Protein AF-A0A2D5E5R4-F1 (afdb_monomer_lite)

Foldseek 3Di:
DPPVVVVVVVVVVVVLCVVCVPPDDVVSVVVVVVVVVDVPDDDPVVVVVVVVVVVVVVVVVVVVVVVVVVVVVPDDQDQADAWEWFFLPPPVQPDDPLLSVLCVQLQQTTWTQQLLATATEHLPPPVLLVLLLSLLLNCLQPVVRSNDGLDVQLSVQRNQQQAEHEYEEEDPCSVVPPRVVSNVVPGHHYQYLYCVQQVDDPPHGDLLNNLSSLLSSLLSSLARGVCVVPVQARNQQQCRHVLSVQLVLCDLPQFHALCDQDDVRGRVDPDDQPRSSRSRSNVVSCLLQQQQVHHHSDGGVRHDPHNVVSVVSGDPSNVCVQVPSVSSGRNHDDPSPRHHDYDD

pLDDT: mean 86.23, std 19.11, range [38.12, 98.88]

Radius of gyration: 26.15 Å; chains: 1; bounding box: 85×63×52 Å

Secondary structure (DSSP, 8-state):
--SHHHHHHHHHHHHHHHHTTTS-HHHHHHHHHHHHHTTTS-SSHHHHHHHHHHHHHHHHHHHHHHHHHHHHTTS--PPPPPEEEEETT-TTSS--HHHHHHHHHTT--EEE-GGG--EEE-TTS-HHHHHHHHHHHHHHH-SS-SSS-S-HHHHHHHT-TTTEEEEE-S-HHHIIIIIHHHHTTTS-EEEE--HHHH-PPTTS--HHHHHHHHHHHHHHIIIIIIHHHSHHHH--SSTTSHHHHHHHHHBTTTB--TTS-BTTB--SSS----SHHHHHHHHHHHHHHHHTT---SS--TT--SSHHHHHHHS-HHHHHHHH-GGG----S-------EEE--

Structure (mmCIF, N/CA/C/O backbone):
data_AF-A0A2D5E5R4-F1
#
_entry.id   AF-A0A2D5E5R4-F1
#
loop_
_atom_site.group_PDB
_atom_site.id
_atom_site.type_symbol
_atom_site.label_atom_id
_atom_site.label_alt_id
_atom_site.label_comp_id
_atom_site.label_asym_id
_atom_site.label_entity_id
_atom_site.label_seq_id
_atom_site.pdbx_PDB_ins_code
_atom_site.Cartn_x
_atom_site.Cartn_y
_atom_site.Cartn_z
_atom_site.occupancy
_atom_site.B_iso_or_equiv
_atom_site.auth_seq_id
_atom_site.auth_comp_id
_atom_site.auth_asym_id
_atom_site.auth_atom_id
_atom_site.pdbx_PDB_model_num
ATOM 1 N N . MET A 1 1 ? -60.922 -12.577 -19.136 1.00 48.38 1 MET A N 1
ATOM 2 C CA . MET A 1 1 ? -60.107 -13.205 -18.072 1.00 48.38 1 MET A CA 1
ATOM 3 C C . MET A 1 1 ? -59.734 -14.635 -18.482 1.00 48.38 1 MET A C 1
ATOM 5 O O . MET A 1 1 ? -60.019 -15.580 -17.767 1.00 48.38 1 MET A O 1
ATOM 9 N N . THR A 1 2 ? -59.135 -14.803 -19.668 1.00 50.34 2 THR A N 1
ATOM 10 C CA . THR A 1 2 ? -58.966 -16.133 -20.302 1.00 50.34 2 THR A CA 1
ATOM 11 C C . THR A 1 2 ? -57.623 -16.293 -21.024 1.00 50.34 2 THR A C 1
ATOM 13 O O . THR A 1 2 ? -57.355 -17.341 -21.592 1.00 50.34 2 THR A O 1
ATOM 16 N N . ILE A 1 3 ? -56.756 -15.274 -20.963 1.00 42.22 3 ILE A N 1
ATOM 17 C CA . ILE A 1 3 ? -55.419 -15.267 -21.589 1.00 42.22 3 ILE A CA 1
ATOM 18 C C . ILE A 1 3 ? -54.297 -15.276 -20.522 1.00 42.22 3 ILE A C 1
ATOM 20 O O . ILE A 1 3 ? -53.149 -15.561 -20.837 1.00 42.22 3 ILE A O 1
ATOM 24 N N . LEU A 1 4 ? -54.614 -15.061 -19.233 1.00 38.12 4 LEU A N 1
ATOM 25 C CA . LEU A 1 4 ? -53.607 -15.029 -18.155 1.00 38.12 4 LEU A CA 1
ATOM 26 C C . LEU A 1 4 ? -53.135 -16.421 -17.688 1.00 38.12 4 LEU A C 1
ATOM 28 O O . LEU A 1 4 ? -51.999 -16.566 -17.248 1.00 38.12 4 LEU A O 1
ATOM 32 N N . VAL A 1 5 ? -53.984 -17.448 -17.785 1.00 44.66 5 VAL A N 1
ATOM 33 C CA . VAL A 1 5 ? -53.680 -18.801 -17.275 1.00 44.66 5 VAL A CA 1
ATOM 34 C C . VAL A 1 5 ? -52.648 -19.555 -18.138 1.00 44.66 5 VAL A C 1
ATOM 36 O O . VAL A 1 5 ? -51.747 -20.164 -17.564 1.00 44.66 5 VAL A O 1
ATOM 39 N N . PRO A 1 6 ? -52.679 -19.486 -19.487 1.00 44.50 6 PRO A N 1
ATOM 40 C CA . PRO A 1 6 ? -51.658 -20.138 -20.312 1.00 44.50 6 PRO A CA 1
ATOM 41 C C . PRO A 1 6 ? -50.267 -19.509 -20.153 1.00 44.50 6 PRO A C 1
ATOM 43 O O . PRO A 1 6 ? -49.264 -20.213 -20.219 1.00 44.50 6 PRO A O 1
ATOM 46 N N . LEU A 1 7 ? -50.197 -18.194 -19.908 1.00 41.06 7 LEU A N 1
ATOM 47 C CA . LEU A 1 7 ? -48.930 -17.464 -19.816 1.00 41.06 7 LEU A CA 1
ATOM 48 C C . LEU A 1 7 ? -48.146 -17.833 -18.543 1.00 41.06 7 LEU A C 1
ATOM 50 O O . LEU A 1 7 ? -46.937 -18.037 -18.606 1.00 41.06 7 LEU A O 1
ATOM 54 N N . LEU A 1 8 ? -48.836 -18.006 -17.410 1.00 46.22 8 LEU A N 1
ATOM 55 C CA . LEU A 1 8 ? -48.222 -18.428 -16.143 1.00 46.22 8 LEU A CA 1
ATOM 56 C C . LEU A 1 8 ? -47.693 -19.873 -16.189 1.00 46.22 8 LEU A C 1
ATOM 58 O O . LEU A 1 8 ? -46.644 -20.157 -15.614 1.00 46.22 8 LEU A O 1
ATOM 62 N N . LEU A 1 9 ? -48.361 -20.768 -16.925 1.00 49.31 9 LEU A N 1
ATOM 63 C CA . LEU A 1 9 ? -47.904 -22.149 -17.124 1.00 49.31 9 LEU A CA 1
ATOM 64 C C . LEU A 1 9 ? -46.639 -22.229 -17.990 1.00 49.31 9 LEU A C 1
ATOM 66 O O . LEU A 1 9 ? -45.731 -22.996 -17.675 1.00 49.31 9 LEU A O 1
ATOM 70 N N . VAL A 1 10 ? -46.545 -21.415 -19.047 1.00 51.16 10 VAL A N 1
ATOM 71 C CA . VAL A 1 10 ? -45.368 -21.395 -19.935 1.00 51.16 10 VAL A CA 1
ATOM 72 C C . VAL A 1 10 ? -44.154 -20.768 -19.243 1.00 51.16 10 VAL A C 1
ATOM 74 O O . VAL A 1 10 ? -43.049 -21.297 -19.363 1.00 51.16 10 VAL A O 1
ATOM 77 N N . VAL A 1 11 ? -44.350 -19.696 -18.465 1.00 52.06 11 VAL A N 1
ATOM 78 C CA . VAL A 1 11 ? -43.269 -19.063 -17.688 1.00 52.06 11 VAL A CA 1
ATOM 79 C C . VAL A 1 11 ? -42.776 -19.992 -16.572 1.00 52.06 11 VAL A C 1
ATOM 81 O O . VAL A 1 11 ? -41.569 -20.157 -16.415 1.00 52.06 11 VAL A O 1
ATOM 84 N N . GLY A 1 12 ? -43.677 -20.677 -15.857 1.00 49.47 12 GLY A N 1
ATOM 85 C CA . GLY A 1 12 ? -43.298 -21.648 -14.822 1.00 49.47 12 GLY A CA 1
ATOM 86 C C . GLY A 1 12 ? -42.485 -22.830 -15.364 1.00 49.47 12 GLY A C 1
ATOM 87 O O . GLY A 1 12 ? -41.503 -23.243 -14.745 1.00 49.47 12 GLY A O 1
ATOM 88 N N . LEU A 1 13 ? -42.834 -23.332 -16.556 1.00 51.06 13 LEU A N 1
ATOM 89 C CA . LEU A 1 13 ? -42.115 -24.436 -17.196 1.00 51.06 13 LEU A CA 1
ATOM 90 C C . LEU A 1 13 ? -40.707 -24.017 -17.657 1.00 51.06 13 LEU A C 1
ATOM 92 O O . LEU A 1 13 ? -39.755 -24.778 -17.489 1.00 51.06 13 LEU A O 1
ATOM 96 N N . PHE A 1 14 ? -40.549 -22.797 -18.183 1.00 50.81 14 PHE A N 1
ATOM 97 C CA . PHE A 1 14 ? -39.245 -22.272 -18.608 1.00 50.81 14 PHE A CA 1
ATOM 98 C C . PHE A 1 14 ? -38.286 -22.044 -17.433 1.00 50.81 14 PHE A C 1
ATOM 100 O O . PHE A 1 14 ? -37.097 -22.357 -17.538 1.00 50.81 14 PHE A O 1
ATOM 107 N N . THR A 1 15 ? -38.793 -21.558 -16.298 1.00 51.69 15 THR A N 1
ATOM 108 C CA . THR A 1 15 ? -37.986 -21.352 -15.088 1.00 51.69 15 THR A CA 1
ATOM 109 C C . THR A 1 15 ? -37.533 -22.685 -14.484 1.00 51.69 15 THR A C 1
ATOM 111 O O . THR A 1 15 ? -36.365 -22.830 -14.127 1.00 51.69 15 THR A O 1
ATOM 114 N N . LEU A 1 16 ? -38.404 -23.703 -14.464 1.00 51.38 16 LEU A N 1
ATOM 115 C CA . LEU A 1 16 ? -38.060 -25.041 -13.965 1.00 51.38 16 LEU A CA 1
ATOM 116 C C . LEU A 1 16 ? -37.014 -25.749 -14.850 1.00 51.38 16 LEU A C 1
ATOM 118 O O . LEU A 1 16 ? -36.117 -26.430 -14.350 1.00 51.38 16 LEU A O 1
ATOM 122 N N . VAL A 1 17 ? -37.087 -25.558 -16.172 1.00 55.56 17 VAL A N 1
ATOM 123 C CA . VAL A 1 17 ? -36.102 -26.100 -17.125 1.00 55.56 17 VAL A CA 1
ATOM 124 C C . VAL A 1 17 ? -34.745 -25.400 -16.987 1.00 55.56 17 VAL A C 1
ATOM 126 O O . VAL A 1 17 ? -33.711 -26.067 -17.040 1.00 55.56 17 VAL A O 1
ATOM 129 N N . ARG A 1 18 ? -34.719 -24.082 -16.741 1.00 55.03 18 ARG A N 1
ATOM 130 C CA . ARG A 1 18 ? -33.468 -23.347 -16.478 1.00 55.03 18 ARG A CA 1
ATOM 131 C C . ARG A 1 18 ? -32.801 -23.765 -15.168 1.00 55.03 18 ARG A C 1
ATOM 133 O O . ARG A 1 18 ? -31.587 -23.943 -15.162 1.00 55.03 18 ARG A O 1
ATOM 140 N N . LEU A 1 19 ? -33.579 -23.978 -14.105 1.00 51.62 19 LEU A N 1
ATOM 141 C CA . LEU A 1 19 ? -33.069 -24.362 -12.780 1.00 51.62 19 LEU A CA 1
ATOM 142 C C . LEU A 1 19 ? -32.527 -25.800 -12.714 1.00 51.62 19 LEU A C 1
ATOM 144 O O . LEU A 1 19 ? -31.797 -26.140 -11.791 1.00 51.62 19 LEU A O 1
ATOM 148 N N . THR A 1 20 ? -32.861 -26.657 -13.683 1.00 52.97 20 THR A N 1
ATOM 149 C CA . THR A 1 20 ? -32.485 -28.085 -13.667 1.00 52.97 20 THR A CA 1
ATOM 150 C C . THR A 1 20 ? -31.454 -28.465 -14.735 1.00 52.97 20 THR A C 1
ATOM 152 O O . THR A 1 20 ? -31.092 -29.640 -14.861 1.00 52.97 20 THR A O 1
ATOM 155 N N . SER A 1 21 ? -30.933 -27.485 -15.481 1.00 55.56 21 SER A N 1
ATOM 156 C CA . SER A 1 21 ? -30.022 -27.678 -16.619 1.00 55.56 21 SER A CA 1
ATOM 157 C C . SER A 1 21 ? -28.677 -28.333 -16.256 1.00 55.56 21 SER A C 1
ATOM 159 O O . SER A 1 21 ? -28.083 -28.975 -17.123 1.00 55.56 21 SER A O 1
ATOM 161 N N . GLY A 1 22 ? -28.265 -28.294 -14.983 1.00 53.25 22 GLY A N 1
ATOM 162 C CA . GLY A 1 22 ? -27.069 -28.969 -14.453 1.00 53.25 22 GLY A CA 1
ATOM 163 C C . GLY A 1 22 ? -27.302 -30.343 -13.801 1.00 53.25 22 GLY A C 1
ATOM 164 O O . GLY A 1 22 ? -26.355 -30.968 -13.336 1.00 53.25 22 GLY A O 1
ATOM 165 N N . ILE A 1 23 ? -28.543 -30.844 -13.741 1.00 58.78 23 ILE A N 1
ATOM 166 C CA . ILE A 1 23 ? -28.877 -32.074 -12.993 1.00 58.78 23 ILE A CA 1
ATOM 167 C C . ILE A 1 23 ? -28.887 -33.301 -13.933 1.00 58.78 23 ILE A C 1
ATOM 169 O O . ILE A 1 23 ? -29.419 -33.189 -15.037 1.00 58.78 23 ILE A O 1
ATOM 173 N N . PRO A 1 24 ? -28.372 -34.487 -13.549 1.00 63.28 24 PRO A N 1
ATOM 174 C CA . PRO A 1 24 ? -28.429 -35.699 -14.376 1.00 63.28 24 PRO A CA 1
ATOM 175 C C . PRO A 1 24 ? -29.864 -36.153 -14.710 1.00 63.28 24 PRO A C 1
ATOM 177 O O . PRO A 1 24 ? -30.757 -36.107 -13.861 1.00 63.28 24 PRO A O 1
ATOM 180 N N . ALA A 1 25 ? -30.078 -36.654 -15.933 1.00 57.19 25 ALA A N 1
ATOM 181 C CA . ALA A 1 25 ? -31.391 -36.997 -16.502 1.00 57.19 25 ALA A CA 1
ATOM 182 C C . ALA A 1 25 ? -32.359 -37.801 -15.598 1.00 57.19 25 ALA A C 1
ATOM 184 O O . ALA A 1 25 ? -33.522 -37.399 -15.512 1.00 57.19 25 ALA A O 1
ATOM 185 N N . PRO A 1 26 ? -31.950 -38.865 -14.871 1.00 49.38 26 PRO A N 1
ATOM 186 C CA . PRO A 1 26 ? -32.892 -39.619 -14.036 1.00 49.38 26 PRO A CA 1
ATOM 187 C C . PRO A 1 26 ? -33.432 -38.807 -12.846 1.00 49.38 26 PRO A C 1
ATOM 189 O O . PRO A 1 26 ? -34.524 -39.085 -12.365 1.00 49.38 26 PRO A O 1
ATOM 192 N N . ARG A 1 27 ? -32.711 -37.770 -12.395 1.00 53.44 27 ARG A N 1
ATOM 193 C CA . ARG A 1 27 ? -33.112 -36.913 -11.265 1.00 53.44 27 ARG A CA 1
ATOM 194 C C . ARG A 1 27 ? -33.997 -35.734 -11.689 1.00 53.44 27 ARG A C 1
ATOM 196 O O . ARG A 1 27 ? -34.773 -35.239 -10.875 1.00 53.44 27 ARG A O 1
ATOM 203 N N . ARG A 1 28 ? -33.955 -35.330 -12.968 1.00 59.19 28 ARG A N 1
ATOM 204 C CA . ARG A 1 28 ? -34.854 -34.297 -13.527 1.00 59.19 28 ARG A CA 1
ATOM 205 C C . ARG A 1 28 ? -36.316 -34.740 -13.517 1.00 59.19 28 ARG A C 1
ATOM 207 O O . ARG A 1 28 ? -37.196 -33.933 -13.237 1.00 59.19 28 ARG A O 1
ATOM 214 N N . VAL A 1 29 ? -36.563 -36.025 -13.777 1.00 55.38 29 VAL A N 1
ATOM 215 C CA . VAL A 1 29 ? -37.917 -36.601 -13.791 1.00 55.38 29 VAL A CA 1
ATOM 216 C C . VAL A 1 29 ? -38.533 -36.570 -12.391 1.00 55.38 29 VAL A C 1
ATOM 218 O O . VAL A 1 29 ? -39.677 -36.156 -12.243 1.00 55.38 29 VAL A O 1
ATOM 221 N N . THR A 1 30 ? -37.763 -36.902 -11.351 1.00 53.78 30 THR A N 1
ATOM 222 C CA . THR A 1 30 ? -38.232 -36.853 -9.957 1.00 53.78 30 THR A CA 1
ATOM 223 C C . THR A 1 30 ? -38.605 -35.431 -9.530 1.00 53.78 30 THR A C 1
ATOM 225 O O . THR A 1 30 ? -39.677 -35.222 -8.969 1.00 53.78 30 THR A O 1
ATOM 228 N N . ILE A 1 31 ? -37.769 -34.436 -9.847 1.00 56.09 31 ILE A N 1
ATOM 229 C CA . ILE A 1 31 ? -38.015 -33.026 -9.495 1.00 56.09 31 ILE A CA 1
ATOM 230 C C . ILE A 1 31 ? -39.241 -32.473 -10.238 1.00 56.09 31 ILE A C 1
ATOM 232 O O . ILE A 1 31 ? -40.063 -31.778 -9.642 1.00 56.09 31 ILE A O 1
ATOM 236 N N . ALA A 1 32 ? -39.419 -32.833 -11.514 1.00 56.69 32 ALA A N 1
ATOM 237 C CA . ALA A 1 32 ? -40.586 -32.426 -12.296 1.00 56.69 32 ALA A CA 1
ATOM 238 C C . ALA A 1 32 ? -41.897 -33.048 -11.775 1.00 56.69 32 ALA A C 1
ATOM 240 O O . ALA A 1 32 ? -42.920 -32.367 -11.717 1.00 56.69 32 ALA A O 1
ATOM 241 N N . VAL A 1 33 ? -41.868 -34.315 -11.343 1.00 56.22 33 VAL A N 1
ATOM 242 C CA . VAL A 1 33 ? -43.033 -34.998 -10.749 1.00 56.22 33 VAL A CA 1
ATOM 243 C C . VAL A 1 33 ? -43.408 -34.387 -9.393 1.00 56.22 33 VAL A C 1
ATOM 245 O O . VAL A 1 33 ? -44.593 -34.192 -9.119 1.00 56.22 33 VAL A O 1
ATOM 248 N N . ILE A 1 34 ? -42.419 -34.009 -8.575 1.00 54.81 34 ILE A N 1
ATOM 249 C CA . ILE A 1 34 ? -42.637 -33.338 -7.284 1.00 54.81 34 ILE A CA 1
ATOM 250 C C . ILE A 1 34 ? -43.219 -31.927 -7.490 1.00 54.81 34 ILE A C 1
ATOM 252 O O . ILE A 1 34 ? -44.193 -31.565 -6.831 1.00 54.81 34 ILE A O 1
ATOM 256 N N . GLY A 1 35 ? -42.697 -31.156 -8.452 1.00 48.31 35 GLY A N 1
ATOM 257 C CA . GLY A 1 35 ? -43.205 -29.815 -8.773 1.00 48.31 35 GLY A CA 1
ATOM 258 C C . GLY A 1 35 ? -44.642 -29.810 -9.312 1.00 48.31 35 GLY A C 1
ATOM 259 O O . GLY A 1 35 ? -45.436 -28.933 -8.966 1.00 48.31 35 GLY A O 1
ATOM 260 N N . LEU A 1 36 ? -45.019 -30.823 -10.102 1.00 48.38 36 LEU A N 1
ATOM 261 C CA . LEU A 1 36 ? -46.382 -30.955 -10.626 1.00 48.38 36 LEU A CA 1
ATOM 262 C C . LEU A 1 36 ? -47.384 -31.371 -9.533 1.00 48.38 36 LEU A C 1
ATOM 264 O O . LEU A 1 36 ? -48.502 -30.857 -9.501 1.00 48.38 36 LEU A O 1
ATOM 268 N N . ALA A 1 37 ? -46.978 -32.236 -8.595 1.00 45.09 37 ALA A N 1
ATOM 269 C CA . ALA A 1 37 ? -47.810 -32.630 -7.455 1.00 45.09 37 ALA A CA 1
ATOM 270 C C . ALA A 1 37 ? -48.098 -31.454 -6.495 1.00 45.09 37 ALA A C 1
ATOM 272 O O . ALA A 1 37 ? -49.189 -31.368 -5.930 1.00 45.09 37 ALA A O 1
ATOM 273 N N . MET A 1 38 ? -47.167 -30.501 -6.365 1.00 44.56 38 MET A N 1
ATOM 274 C CA . MET A 1 38 ? -47.325 -29.315 -5.505 1.00 44.56 38 MET A CA 1
ATOM 275 C C . MET A 1 38 ? -48.273 -28.246 -6.048 1.00 44.56 38 MET A C 1
ATOM 277 O O . MET A 1 38 ? -48.722 -27.388 -5.294 1.00 44.56 38 MET A O 1
ATOM 281 N N . SER A 1 39 ? -48.643 -28.320 -7.325 1.00 46.88 39 SER A N 1
ATOM 282 C CA . SER A 1 39 ? -49.614 -27.392 -7.918 1.00 46.88 39 SER A CA 1
ATOM 283 C C . SER A 1 39 ? -51.070 -27.746 -7.565 1.00 46.88 39 SER A C 1
ATOM 285 O O . SER A 1 39 ? -51.976 -26.962 -7.836 1.00 46.88 39 SER A O 1
ATOM 287 N N . ILE A 1 40 ? -51.306 -28.927 -6.973 1.00 49.25 40 ILE A N 1
ATOM 288 C CA . ILE A 1 40 ? -52.646 -29.497 -6.744 1.00 49.25 40 ILE A CA 1
ATOM 289 C C . ILE A 1 40 ? -53.054 -29.469 -5.258 1.00 49.25 40 ILE A C 1
ATOM 291 O O . ILE A 1 40 ? -54.245 -29.506 -4.953 1.00 49.25 40 ILE A O 1
ATOM 295 N N . VAL A 1 41 ? -52.110 -29.341 -4.318 1.00 45.38 41 VAL A N 1
ATOM 296 C CA . VAL A 1 41 ? -52.397 -29.388 -2.872 1.00 45.38 41 VAL A CA 1
ATOM 297 C C . VAL A 1 41 ? -51.837 -28.137 -2.195 1.00 45.38 41 VAL A C 1
ATOM 299 O O . VAL A 1 41 ? -50.650 -28.038 -1.898 1.00 45.38 41 VAL A O 1
ATOM 302 N N . GLY A 1 42 ? -52.700 -27.139 -2.007 1.00 44.62 42 GLY A N 1
ATOM 303 C CA . GLY A 1 42 ? -52.323 -25.821 -1.508 1.00 44.62 42 GLY A CA 1
ATOM 304 C C . GLY A 1 42 ? -51.828 -25.816 -0.061 1.00 44.62 42 GLY A C 1
ATOM 305 O O . GLY A 1 42 ? -52.556 -26.236 0.825 1.00 44.62 42 GLY A O 1
ATOM 306 N N . LEU A 1 43 ? -50.636 -25.233 0.116 1.00 49.94 43 LEU A N 1
ATOM 307 C CA . LEU A 1 43 ? -50.155 -24.325 1.175 1.00 49.94 43 LEU A CA 1
ATOM 308 C C . LEU A 1 43 ? -49.711 -24.737 2.604 1.00 49.94 43 LEU A C 1
ATOM 310 O O . LEU A 1 43 ? -49.123 -23.857 3.228 1.00 49.94 43 LEU A O 1
ATOM 314 N N . PRO A 1 44 ? -49.783 -25.978 3.132 1.00 43.34 44 PRO A N 1
ATOM 315 C CA . PRO A 1 44 ? -49.057 -26.298 4.370 1.00 43.34 44 PRO A CA 1
ATOM 316 C C . PRO A 1 44 ? -47.754 -27.089 4.156 1.00 43.34 44 PRO A C 1
ATOM 318 O O . PRO A 1 44 ? -47.004 -27.264 5.108 1.00 43.34 44 PRO A O 1
ATOM 321 N N . LEU A 1 45 ? -47.429 -27.540 2.934 1.00 45.28 45 LEU A N 1
ATOM 322 C CA . LEU A 1 45 ? -46.202 -28.323 2.681 1.00 45.28 45 LEU A CA 1
ATOM 323 C C . LEU A 1 45 ? -44.947 -27.471 2.406 1.00 45.28 45 LEU A C 1
ATOM 325 O O . LEU A 1 45 ? -43.830 -27.942 2.602 1.00 45.28 45 LEU A O 1
ATOM 329 N N . ALA A 1 46 ? -45.115 -26.221 1.962 1.00 47.16 46 ALA A N 1
ATOM 330 C CA . ALA A 1 46 ? -43.999 -25.350 1.577 1.00 47.16 46 ALA A CA 1
ATOM 331 C C . ALA A 1 46 ? -43.116 -24.937 2.771 1.00 47.16 46 ALA A C 1
ATOM 333 O O . ALA A 1 46 ? -41.919 -24.724 2.603 1.00 47.16 46 ALA A O 1
ATOM 334 N N . PHE A 1 47 ? -43.689 -24.871 3.978 1.00 47.78 47 PHE A N 1
ATOM 335 C CA . PHE A 1 47 ? -42.968 -24.472 5.189 1.00 47.78 47 PHE A CA 1
ATOM 336 C C . PHE A 1 47 ? -42.036 -25.579 5.715 1.00 47.78 47 PHE A C 1
ATOM 338 O O . PHE A 1 47 ? -40.901 -25.301 6.090 1.00 47.78 47 PHE A O 1
ATOM 345 N N . GLU A 1 48 ? -42.464 -26.846 5.669 1.00 47.16 48 GLU A N 1
ATOM 346 C CA . GLU A 1 48 ? -41.613 -27.974 6.088 1.00 47.16 48 GLU A CA 1
ATOM 347 C C . GLU A 1 48 ? -40.531 -28.323 5.059 1.00 47.16 48 GLU A C 1
ATOM 349 O O . GLU A 1 48 ? -39.410 -28.677 5.415 1.00 47.16 48 GLU A O 1
ATOM 354 N N . LEU A 1 49 ? -40.807 -28.142 3.766 1.00 50.28 49 LEU A N 1
ATOM 355 C CA . LEU A 1 49 ? -39.788 -28.337 2.731 1.00 50.28 49 LEU A CA 1
ATOM 356 C C . LEU A 1 49 ? -38.705 -27.255 2.754 1.00 50.28 49 LEU A C 1
ATOM 358 O O . LEU A 1 49 ? -37.559 -27.562 2.437 1.00 50.28 49 LEU A O 1
ATOM 362 N N . GLY A 1 50 ? -39.038 -26.031 3.180 1.00 49.34 50 GLY A N 1
ATOM 363 C CA . GLY A 1 50 ? -38.052 -24.983 3.454 1.00 49.34 50 GLY A CA 1
ATOM 364 C C . GLY A 1 50 ? -37.075 -25.392 4.558 1.00 49.34 50 GLY A C 1
ATOM 365 O O . GLY A 1 50 ? -35.867 -25.344 4.345 1.00 49.34 50 GLY A O 1
ATOM 366 N N . ARG A 1 51 ? -37.581 -25.916 5.685 1.00 55.00 51 ARG A N 1
ATOM 367 C CA . ARG A 1 51 ? -36.741 -26.428 6.786 1.00 55.00 51 ARG A CA 1
ATOM 368 C C . ARG A 1 51 ? -35.877 -27.618 6.379 1.00 55.00 51 ARG A C 1
ATOM 370 O O . ARG A 1 51 ? -34.716 -27.688 6.773 1.00 55.00 51 ARG A O 1
ATOM 377 N N . ILE A 1 52 ? -36.428 -28.553 5.606 1.00 55.06 52 ILE A N 1
ATOM 378 C CA . ILE A 1 52 ? -35.678 -29.725 5.132 1.00 55.06 52 ILE A CA 1
ATOM 379 C C . ILE A 1 52 ? -34.614 -29.300 4.113 1.00 55.06 52 ILE A C 1
ATOM 381 O O . ILE A 1 52 ? -33.497 -29.807 4.165 1.00 55.06 52 ILE A O 1
ATOM 385 N N . SER A 1 53 ? -34.922 -28.341 3.233 1.00 52.69 53 SER A N 1
ATOM 386 C CA . SER A 1 53 ? -33.949 -27.773 2.296 1.00 52.69 53 SER A CA 1
ATOM 387 C C . SER A 1 53 ? -32.822 -27.053 3.029 1.00 52.69 53 SER A C 1
ATOM 389 O O . SER A 1 53 ? -31.670 -27.301 2.699 1.00 52.69 53 SER A O 1
ATOM 391 N N . GLU A 1 54 ? -33.132 -26.220 4.028 1.00 55.62 54 GLU A N 1
ATOM 392 C CA . GLU A 1 54 ? -32.130 -25.504 4.831 1.00 55.62 54 GLU A CA 1
ATOM 393 C C . GLU A 1 54 ? -31.241 -26.457 5.633 1.00 55.62 54 GLU A C 1
ATOM 395 O O . GLU A 1 54 ? -30.020 -26.292 5.629 1.00 55.62 54 GLU A O 1
ATOM 400 N N . SER A 1 55 ? -31.831 -27.476 6.272 1.00 58.41 55 SER A N 1
ATOM 401 C CA . SER A 1 55 ? -31.083 -28.524 6.980 1.00 58.41 55 SER A CA 1
ATOM 402 C C . SER A 1 55 ? -30.149 -29.260 6.025 1.00 58.41 55 SER A C 1
ATOM 404 O O . SER A 1 55 ? -28.969 -29.398 6.307 1.00 58.41 55 SER A O 1
ATOM 406 N N . TYR A 1 56 ? -30.643 -29.654 4.851 1.00 53.09 56 TYR A N 1
ATOM 407 C CA . TYR A 1 56 ? -29.858 -30.409 3.880 1.00 53.09 56 TYR A CA 1
ATOM 408 C C . TYR A 1 56 ? -28.733 -29.577 3.243 1.00 53.09 56 TYR A C 1
ATOM 410 O O . TYR A 1 56 ? -27.648 -30.099 2.994 1.00 53.09 56 TYR A O 1
ATOM 418 N N . THR A 1 57 ? -28.938 -28.276 3.005 1.00 60.00 57 THR A N 1
ATOM 419 C CA . THR A 1 57 ? -27.847 -27.381 2.578 1.00 60.00 57 THR A CA 1
ATOM 420 C C . THR A 1 57 ? -26.825 -27.132 3.678 1.00 60.00 57 THR A C 1
ATOM 422 O O . THR A 1 57 ? -25.644 -27.027 3.359 1.00 60.00 57 THR A O 1
ATOM 425 N N . ARG A 1 58 ? -27.245 -27.074 4.950 1.00 65.75 58 ARG A N 1
ATOM 426 C CA . ARG A 1 58 ? -26.328 -26.936 6.089 1.00 65.75 58 ARG A CA 1
ATOM 427 C C . ARG A 1 58 ? -25.467 -28.185 6.251 1.00 65.75 58 ARG A C 1
ATOM 429 O O . ARG A 1 58 ? -24.252 -28.064 6.292 1.00 65.75 58 ARG A O 1
ATOM 436 N N . ASP A 1 59 ? -26.078 -29.365 6.201 1.00 61.28 59 ASP A N 1
ATOM 437 C CA . ASP A 1 59 ? -25.367 -30.640 6.332 1.00 61.28 59 ASP A CA 1
ATOM 438 C C . ASP A 1 59 ? -24.373 -30.858 5.170 1.00 61.28 59 ASP A C 1
ATOM 440 O O . ASP A 1 59 ? -23.274 -31.372 5.368 1.00 61.28 59 ASP A O 1
ATOM 444 N N . ILE A 1 60 ? -24.712 -30.414 3.949 1.00 59.31 60 ILE A N 1
ATOM 445 C CA . ILE A 1 60 ? -23.784 -30.433 2.802 1.00 59.31 60 ILE A CA 1
ATOM 446 C C . ILE A 1 60 ? -22.657 -29.406 2.960 1.00 59.31 60 ILE A C 1
ATOM 448 O O . ILE A 1 60 ? -21.529 -29.688 2.554 1.00 59.31 60 ILE A O 1
ATOM 452 N N . ALA A 1 61 ? -22.938 -28.223 3.509 1.00 55.38 61 ALA A N 1
ATOM 453 C CA . ALA A 1 61 ? -21.921 -27.204 3.755 1.00 55.38 61 ALA A CA 1
ATOM 454 C C . ALA A 1 61 ? -20.934 -27.651 4.844 1.00 55.38 61 ALA A C 1
ATOM 456 O O . ALA A 1 61 ? -19.730 -27.526 4.646 1.00 55.38 61 ALA A O 1
ATOM 457 N N . GLU A 1 62 ? -21.423 -28.251 5.932 1.00 62.69 62 GLU A N 1
ATOM 458 C CA . GLU A 1 62 ? -20.595 -28.807 7.008 1.00 62.69 62 GLU A CA 1
ATOM 459 C C . GLU A 1 62 ? -19.766 -30.007 6.530 1.00 62.69 62 GLU A C 1
ATOM 461 O O . GLU A 1 62 ? -18.572 -30.084 6.822 1.00 62.69 62 GLU A O 1
ATOM 466 N N . ALA A 1 63 ? -20.341 -30.905 5.722 1.00 52.62 63 ALA A N 1
ATOM 467 C CA . ALA A 1 63 ? -19.599 -32.030 5.149 1.00 52.62 63 ALA A CA 1
ATOM 468 C C . ALA A 1 63 ? -18.497 -31.564 4.179 1.00 52.62 63 ALA A C 1
ATOM 470 O O . ALA A 1 63 ? -17.387 -32.088 4.212 1.00 52.62 63 ALA A O 1
ATOM 471 N N . ARG A 1 64 ? -18.772 -30.538 3.359 1.00 57.81 64 ARG A N 1
ATOM 472 C CA . ARG A 1 64 ? -17.774 -29.931 2.463 1.00 57.81 64 ARG A CA 1
ATOM 473 C C . ARG A 1 64 ? -16.698 -29.160 3.213 1.00 57.81 64 ARG A C 1
ATOM 475 O O . ARG A 1 64 ? -15.552 -29.207 2.790 1.00 57.81 64 ARG A O 1
ATOM 482 N N . ALA A 1 65 ? -17.051 -28.468 4.295 1.00 51.22 65 ALA A N 1
ATOM 483 C CA . ALA A 1 65 ? -16.082 -27.811 5.165 1.00 51.22 65 ALA A CA 1
ATOM 484 C C . ALA A 1 65 ? -15.138 -28.848 5.786 1.00 51.22 65 ALA A C 1
ATOM 486 O O . ALA A 1 65 ? -13.929 -28.684 5.693 1.00 51.22 65 ALA A O 1
ATOM 487 N N . THR A 1 66 ? -15.688 -29.956 6.293 1.00 51.41 66 THR A N 1
ATOM 488 C CA . THR A 1 66 ? -14.920 -31.062 6.892 1.00 51.41 66 THR A CA 1
ATOM 489 C C . THR A 1 66 ? -13.986 -31.747 5.883 1.00 51.41 66 THR A C 1
ATOM 491 O O . THR A 1 66 ? -12.814 -31.955 6.184 1.00 51.41 66 THR A O 1
ATOM 494 N N . GLU A 1 67 ? -14.457 -32.038 4.661 1.00 51.62 67 GLU A N 1
ATOM 495 C CA . GLU A 1 67 ? -13.605 -32.587 3.587 1.00 51.62 67 GLU A CA 1
ATOM 496 C C . GLU A 1 67 ? -12.512 -31.599 3.142 1.00 51.62 67 GLU A C 1
ATOM 498 O O . GLU A 1 67 ? -11.417 -32.026 2.774 1.00 51.62 67 GLU A O 1
ATOM 503 N N . ARG A 1 68 ? -12.776 -30.283 3.195 1.00 49.78 68 ARG A N 1
ATOM 504 C CA . ARG A 1 68 ? -11.767 -29.249 2.914 1.00 49.78 68 ARG A CA 1
ATOM 505 C C . ARG A 1 68 ? -10.679 -29.244 3.986 1.00 49.78 68 ARG A C 1
ATOM 507 O O . ARG A 1 68 ? -9.509 -29.255 3.630 1.00 49.78 68 ARG A O 1
ATOM 514 N N . THR A 1 69 ? -11.058 -29.347 5.265 1.00 54.56 69 THR A N 1
ATOM 515 C CA . THR A 1 69 ? -10.110 -29.376 6.390 1.00 54.56 69 THR A CA 1
ATOM 516 C C . THR A 1 69 ? -9.196 -30.603 6.339 1.00 54.56 69 THR A C 1
ATOM 518 O O . THR A 1 69 ? -7.996 -30.487 6.564 1.00 54.56 69 THR A O 1
ATOM 521 N N . GLU A 1 70 ? -9.721 -31.785 6.003 1.00 49.69 70 GLU A N 1
ATOM 522 C CA . GLU A 1 70 ? -8.897 -33.001 5.897 1.00 49.69 70 GLU A CA 1
ATOM 523 C C . GLU A 1 70 ? -7.943 -32.977 4.688 1.00 49.69 70 GLU A C 1
ATOM 525 O O . GLU A 1 70 ? -6.846 -33.533 4.764 1.00 49.69 70 GLU A O 1
ATOM 530 N N . ALA A 1 71 ? -8.324 -32.310 3.592 1.00 48.56 71 ALA A N 1
ATOM 531 C CA . ALA A 1 71 ? -7.467 -32.127 2.421 1.00 48.56 71 ALA A CA 1
ATOM 532 C C . ALA A 1 71 ? -6.383 -31.049 2.631 1.00 48.56 71 ALA A C 1
ATOM 534 O O . ALA A 1 71 ? -5.260 -31.233 2.164 1.00 48.56 71 ALA A O 1
ATOM 535 N N . GLU A 1 72 ? -6.687 -29.973 3.364 1.00 51.72 72 GLU A N 1
ATOM 536 C CA . GLU A 1 72 ? -5.728 -28.927 3.766 1.00 51.72 72 GLU A CA 1
ATOM 537 C C . GLU A 1 72 ? -4.687 -29.453 4.759 1.00 51.72 72 GLU A C 1
ATOM 539 O O . GLU A 1 72 ? -3.496 -29.207 4.596 1.00 51.72 72 GLU A O 1
ATOM 544 N N . ILE A 1 73 ? -5.099 -30.279 5.729 1.00 51.31 73 ILE A N 1
ATOM 545 C CA . ILE A 1 73 ? -4.185 -30.890 6.713 1.00 51.31 73 ILE A CA 1
ATOM 546 C C . ILE A 1 73 ? -3.199 -31.881 6.053 1.00 51.31 73 ILE A C 1
ATOM 548 O O . ILE A 1 73 ? -2.150 -32.193 6.622 1.00 51.31 73 ILE A O 1
ATOM 552 N N . ALA A 1 74 ? -3.502 -32.380 4.850 1.00 46.97 74 ALA A N 1
ATOM 553 C CA . ALA A 1 74 ? -2.673 -33.352 4.136 1.00 46.97 74 ALA A CA 1
ATOM 554 C C . ALA A 1 74 ? -1.672 -32.730 3.140 1.00 46.97 74 ALA A C 1
ATOM 556 O O . ALA A 1 74 ? -0.815 -33.455 2.619 1.00 46.97 74 ALA A O 1
ATOM 557 N N . ALA A 1 75 ? -1.739 -31.423 2.870 1.00 52.22 75 ALA A N 1
ATOM 558 C CA . ALA A 1 75 ? -0.744 -30.747 2.048 1.00 52.22 75 ALA A CA 1
ATOM 559 C C . ALA A 1 75 ? 0.514 -30.494 2.890 1.00 52.22 75 ALA A C 1
ATOM 561 O O . ALA A 1 75 ? 0.505 -29.752 3.866 1.00 52.22 75 ALA A O 1
ATOM 562 N N . THR A 1 76 ? 1.624 -31.142 2.535 1.00 52.16 76 THR A N 1
ATOM 563 C CA . THR A 1 76 ? 2.931 -30.728 3.062 1.00 52.16 76 THR A CA 1
ATOM 564 C C . THR A 1 76 ? 3.162 -29.288 2.603 1.00 52.16 76 THR A C 1
ATOM 566 O O . THR A 1 76 ? 3.014 -29.074 1.398 1.00 52.16 76 THR A O 1
ATOM 569 N N . PRO A 1 77 ? 3.512 -28.333 3.488 1.00 52.94 77 PRO A N 1
ATOM 570 C CA . PRO A 1 77 ? 3.797 -26.968 3.068 1.00 52.94 77 PRO A CA 1
ATOM 571 C C . PRO A 1 77 ? 4.927 -27.022 2.042 1.00 52.94 77 PRO A C 1
ATOM 573 O O . PRO A 1 77 ? 6.062 -27.401 2.347 1.00 52.94 77 PRO A O 1
ATOM 576 N N . SER A 1 78 ? 4.579 -26.773 0.783 1.00 64.38 78 SER A N 1
ATOM 577 C CA . SER A 1 78 ? 5.553 -26.566 -0.272 1.00 64.38 78 SER A CA 1
ATOM 578 C C . SER A 1 78 ? 6.039 -25.142 -0.123 1.00 64.38 78 SER A C 1
ATOM 580 O O . SER A 1 78 ? 5.214 -24.238 -0.116 1.00 64.38 78 SER A O 1
ATOM 582 N N . ASN A 1 79 ? 7.352 -24.944 -0.026 1.00 81.25 79 ASN A N 1
ATOM 583 C CA . ASN A 1 79 ? 7.905 -23.597 -0.103 1.00 81.25 79 ASN A CA 1
ATOM 584 C C . ASN A 1 79 ? 7.354 -22.893 -1.357 1.00 81.25 79 ASN A C 1
ATOM 586 O O . ASN A 1 79 ? 7.281 -23.541 -2.414 1.00 81.25 79 ASN A O 1
ATOM 590 N N . PRO A 1 80 ? 7.007 -21.601 -1.258 1.00 90.88 80 PRO A N 1
ATOM 591 C CA . PRO A 1 80 ? 6.409 -20.881 -2.363 1.00 90.88 80 PRO A CA 1
ATOM 592 C C . PRO A 1 80 ? 7.417 -20.784 -3.509 1.00 90.88 80 PRO A C 1
ATOM 594 O O . PRO A 1 80 ? 8.639 -20.765 -3.305 1.00 90.88 80 PRO A O 1
ATOM 597 N N . ALA A 1 81 ? 6.910 -20.762 -4.739 1.00 92.25 81 ALA A N 1
ATOM 598 C CA . ALA A 1 81 ? 7.753 -20.490 -5.893 1.00 92.25 81 ALA A CA 1
ATOM 599 C C . ALA A 1 81 ? 8.295 -19.057 -5.802 1.00 92.25 81 ALA A C 1
ATOM 601 O O . ALA A 1 81 ? 7.620 -18.159 -5.302 1.00 92.25 81 ALA A O 1
ATOM 602 N N . ALA A 1 82 ? 9.517 -18.841 -6.290 1.00 96.50 82 ALA A N 1
ATOM 603 C CA . ALA A 1 82 ? 10.075 -17.500 -6.323 1.00 96.50 82 ALA A CA 1
ATOM 604 C C . ALA A 1 82 ? 9.285 -16.609 -7.288 1.00 96.50 82 ALA A C 1
ATOM 606 O O . ALA A 1 82 ? 9.011 -17.022 -8.416 1.00 96.50 82 ALA A O 1
ATOM 607 N N . ILE A 1 83 ? 8.964 -15.387 -6.860 1.00 97.62 83 ILE A N 1
ATOM 608 C CA . ILE A 1 83 ? 8.380 -14.378 -7.741 1.00 97.62 83 ILE A CA 1
ATOM 609 C C . ILE A 1 83 ? 9.482 -13.804 -8.630 1.00 97.62 83 ILE A C 1
ATOM 611 O O . ILE A 1 83 ? 10.499 -13.294 -8.146 1.00 97.62 83 ILE A O 1
ATOM 615 N N . GLU A 1 84 ? 9.283 -13.892 -9.938 1.00 97.75 84 GLU A N 1
ATOM 616 C CA . GLU A 1 84 ? 10.241 -13.409 -10.921 1.00 97.75 84 GLU A CA 1
ATOM 617 C C . GLU A 1 84 ? 10.058 -11.912 -11.211 1.00 97.75 84 GLU A C 1
ATOM 619 O O . GLU A 1 84 ? 8.945 -11.392 -11.307 1.00 97.75 84 GLU A O 1
ATOM 624 N N . ILE A 1 85 ? 11.190 -11.211 -11.314 1.00 98.44 85 ILE A N 1
ATOM 625 C CA . ILE A 1 85 ? 11.280 -9.827 -11.775 1.00 98.44 85 ILE A CA 1
ATOM 626 C C . ILE A 1 85 ? 11.705 -9.857 -13.242 1.00 98.44 85 ILE A C 1
ATOM 628 O O . ILE A 1 85 ? 12.845 -10.211 -13.562 1.00 98.44 85 ILE A O 1
ATOM 632 N N . HIS A 1 86 ? 10.791 -9.441 -14.108 1.00 98.06 86 HIS A N 1
ATOM 633 C CA . HIS A 1 86 ? 10.920 -9.432 -15.558 1.00 98.06 86 HIS A CA 1
ATOM 634 C C . HIS A 1 86 ? 11.264 -8.036 -16.096 1.00 98.06 86 HIS A C 1
ATOM 636 O O . HIS A 1 86 ? 11.043 -7.016 -15.434 1.00 98.06 86 HIS A O 1
ATOM 642 N N . ASP A 1 87 ? 11.742 -7.983 -17.344 1.00 98.00 87 ASP A N 1
ATOM 643 C CA . ASP A 1 87 ? 11.648 -6.756 -18.141 1.00 98.00 87 ASP A CA 1
ATOM 644 C C . ASP A 1 87 ? 10.170 -6.479 -18.465 1.00 98.00 87 ASP A C 1
ATOM 646 O O . ASP A 1 87 ? 9.420 -7.395 -18.791 1.00 98.00 87 ASP A O 1
ATOM 650 N N . CYS A 1 88 ? 9.738 -5.218 -18.441 1.00 97.44 88 CYS A N 1
ATOM 651 C CA . CYS A 1 88 ? 8.353 -4.829 -18.749 1.00 97.44 88 CYS A CA 1
ATOM 652 C C . CYS A 1 88 ? 7.823 -5.340 -20.110 1.00 97.44 88 CYS A C 1
ATOM 654 O O . CYS A 1 88 ? 6.610 -5.432 -20.316 1.00 97.44 88 CYS A O 1
ATOM 656 N N . ARG A 1 89 ? 8.702 -5.684 -21.061 1.00 97.38 89 ARG A N 1
ATOM 657 C CA . ARG A 1 89 ? 8.335 -6.240 -22.373 1.00 97.38 89 ARG A CA 1
ATOM 658 C C . ARG A 1 89 ? 8.228 -7.764 -22.394 1.00 97.38 89 ARG A C 1
ATOM 660 O O . ARG A 1 89 ? 7.918 -8.310 -23.452 1.00 97.38 89 ARG A O 1
ATOM 667 N N . ASP A 1 90 ? 8.478 -8.444 -21.280 1.00 97.06 90 ASP A N 1
ATOM 668 C CA . ASP A 1 90 ? 8.447 -9.902 -21.205 1.00 97.06 90 ASP A CA 1
ATOM 669 C C . ASP A 1 90 ? 7.033 -10.447 -21.475 1.00 97.06 90 ASP A C 1
ATOM 671 O O . ASP A 1 90 ? 6.111 -10.136 -20.712 1.00 97.06 90 ASP A O 1
ATOM 675 N N . PRO A 1 91 ? 6.822 -11.251 -22.534 1.00 95.38 91 PRO A N 1
ATOM 676 C CA . PRO A 1 91 ? 5.501 -11.753 -22.903 1.00 95.38 91 PRO A CA 1
ATOM 677 C C . PRO A 1 91 ? 4.812 -12.604 -21.824 1.00 95.38 91 PRO A C 1
ATOM 679 O O . PRO A 1 91 ? 3.616 -12.844 -21.969 1.00 95.38 91 PRO A O 1
ATOM 682 N N . GLU A 1 92 ? 5.518 -13.049 -20.780 1.00 94.69 92 GLU A N 1
ATOM 683 C CA . GLU A 1 92 ? 4.934 -13.786 -19.651 1.00 94.69 92 GLU A CA 1
ATOM 684 C C . GLU A 1 92 ? 4.122 -12.899 -18.694 1.00 94.69 92 GLU A C 1
ATOM 686 O O . GLU A 1 92 ? 3.217 -13.396 -18.027 1.00 94.69 92 GLU A O 1
ATOM 691 N N . LEU A 1 93 ? 4.384 -11.586 -18.663 1.00 97.06 93 LEU A N 1
ATOM 692 C CA . LEU A 1 93 ? 3.604 -10.636 -17.861 1.00 97.06 93 LEU A CA 1
ATOM 693 C C . LEU A 1 93 ? 2.173 -10.497 -18.402 1.00 97.06 93 LEU A C 1
ATOM 695 O O . LEU A 1 93 ? 1.982 -10.391 -19.616 1.00 97.06 93 LEU A O 1
ATOM 699 N N . ASP A 1 94 ? 1.172 -10.387 -17.527 1.00 97.06 94 ASP A N 1
ATOM 700 C CA . ASP A 1 94 ? -0.212 -10.094 -17.929 1.00 97.06 94 ASP A CA 1
ATOM 701 C C . ASP A 1 94 ? -0.395 -8.595 -18.215 1.00 97.06 94 ASP A C 1
ATOM 703 O O . ASP A 1 94 ? -1.009 -7.846 -17.462 1.00 97.06 94 ASP A O 1
ATOM 707 N N . LEU A 1 95 ? 0.247 -8.127 -19.287 1.00 97.81 95 LEU A N 1
ATOM 708 C CA . LEU A 1 95 ? 0.210 -6.743 -19.751 1.00 97.81 95 LEU A CA 1
ATOM 709 C C . LEU A 1 95 ? -0.131 -6.695 -21.239 1.00 97.81 95 LEU A C 1
ATOM 711 O O . LEU A 1 95 ? 0.461 -7.417 -22.057 1.00 97.81 95 LEU A O 1
ATOM 715 N N . ASP A 1 96 ? -1.018 -5.778 -21.617 1.00 97.12 96 ASP A N 1
ATOM 716 C CA . ASP A 1 96 ? -1.269 -5.480 -23.022 1.00 97.12 96 ASP A CA 1
ATOM 717 C C . ASP A 1 96 ? -0.103 -4.694 -23.657 1.00 97.12 96 ASP A C 1
ATOM 719 O O . ASP A 1 96 ? 0.769 -4.141 -22.982 1.00 97.12 96 ASP A O 1
ATOM 723 N N . GLN A 1 97 ? -0.064 -4.629 -24.992 1.00 97.56 97 GLN A N 1
ATOM 724 C CA . GLN A 1 97 ? 1.030 -3.953 -25.701 1.00 97.56 97 GLN A CA 1
ATOM 725 C C . GLN A 1 97 ? 1.156 -2.470 -25.325 1.00 97.56 97 GLN A C 1
ATOM 727 O O . GLN A 1 97 ? 2.264 -1.945 -25.253 1.00 97.56 97 GLN A O 1
ATOM 732 N N . ARG A 1 98 ? 0.034 -1.788 -25.080 1.00 97.38 98 ARG A N 1
ATOM 733 C CA . ARG A 1 98 ? 0.018 -0.360 -24.765 1.00 97.38 98 ARG A CA 1
ATOM 734 C C . ARG A 1 98 ? 0.589 -0.110 -23.370 1.00 97.38 98 ARG A C 1
ATOM 736 O O . ARG A 1 98 ? 1.346 0.841 -23.204 1.00 97.38 98 ARG A O 1
ATOM 743 N N . GLN A 1 99 ? 0.270 -0.960 -22.399 1.00 98.06 99 GLN A N 1
ATOM 744 C CA . GLN A 1 99 ? 0.832 -0.914 -21.049 1.00 98.06 99 GLN A CA 1
ATOM 745 C C . GLN A 1 99 ? 2.343 -1.160 -21.076 1.00 98.06 99 GLN A C 1
ATOM 747 O O . GLN A 1 99 ? 3.097 -0.373 -20.505 1.00 98.06 99 GLN A O 1
ATOM 752 N N . ARG A 1 100 ? 2.799 -2.182 -21.813 1.00 98.31 100 ARG A N 1
ATOM 753 C CA . ARG A 1 100 ? 4.232 -2.476 -21.999 1.00 98.31 100 ARG A CA 1
ATOM 754 C C . ARG A 1 100 ? 4.981 -1.301 -22.612 1.00 98.31 100 ARG A C 1
ATOM 756 O O . ARG A 1 100 ? 6.028 -0.904 -22.107 1.00 98.31 100 ARG A O 1
ATOM 763 N N . ASP A 1 101 ? 4.437 -0.732 -23.686 1.00 98.12 101 ASP A N 1
ATOM 764 C CA . ASP A 1 101 ? 5.043 0.407 -24.373 1.00 98.12 101 ASP A CA 1
ATOM 765 C C . ASP A 1 101 ? 5.115 1.633 -23.453 1.00 98.12 101 ASP A C 1
ATOM 767 O O . ASP A 1 101 ? 6.148 2.304 -23.410 1.00 98.12 101 ASP A O 1
ATOM 771 N N . SER A 1 102 ? 4.055 1.903 -22.683 1.00 98.12 102 SER A N 1
ATOM 772 C CA . SER A 1 102 ? 4.027 3.004 -21.720 1.00 98.12 102 SER A CA 1
ATOM 773 C C . SER A 1 102 ? 5.045 2.820 -20.597 1.00 98.12 102 SER A C 1
ATOM 775 O O . SER A 1 102 ? 5.856 3.725 -20.402 1.00 98.12 102 SER A O 1
ATOM 777 N N . LEU A 1 103 ? 5.065 1.661 -19.924 1.00 98.50 103 LEU A N 1
ATOM 778 C CA . LEU A 1 103 ? 6.045 1.332 -18.879 1.00 98.50 103 LEU A CA 1
ATOM 779 C C . LEU A 1 103 ? 7.472 1.496 -19.397 1.00 98.50 103 LEU A C 1
ATOM 781 O O . LEU A 1 103 ? 8.281 2.215 -18.810 1.00 98.50 103 LEU A O 1
ATOM 785 N N . ALA A 1 104 ? 7.755 0.923 -20.565 1.00 98.38 104 ALA A N 1
ATOM 786 C CA . ALA A 1 104 ? 9.075 1.004 -21.153 1.00 98.38 104 ALA A CA 1
ATOM 787 C C . ALA A 1 104 ? 9.472 2.431 -21.559 1.00 98.38 104 ALA A C 1
ATOM 789 O O . ALA A 1 104 ? 10.629 2.817 -21.412 1.00 98.38 104 ALA A O 1
ATOM 790 N N . SER A 1 105 ? 8.527 3.224 -22.076 1.00 97.94 105 SER A N 1
ATOM 791 C CA . SER A 1 105 ? 8.761 4.633 -22.429 1.00 97.94 105 SER A CA 1
ATOM 792 C C . SER A 1 105 ? 8.919 5.549 -21.211 1.00 97.94 105 SER A C 1
ATOM 794 O O . SER A 1 105 ? 9.493 6.633 -21.330 1.00 97.94 105 SER A O 1
ATOM 796 N N . ALA A 1 106 ? 8.409 5.117 -20.056 1.00 98.06 106 ALA A N 1
ATOM 797 C CA . ALA A 1 106 ? 8.556 5.783 -18.771 1.00 98.06 106 ALA A CA 1
ATOM 798 C C . ALA A 1 106 ? 9.800 5.307 -17.996 1.00 98.06 106 ALA A C 1
ATOM 800 O O . ALA A 1 106 ? 10.074 5.842 -16.933 1.00 98.06 106 ALA A O 1
ATOM 801 N N . GLY A 1 107 ? 10.558 4.323 -18.495 1.00 98.12 107 GLY A N 1
ATOM 802 C CA . GLY A 1 107 ? 11.723 3.771 -17.786 1.00 98.12 107 GLY A CA 1
ATOM 803 C C . GLY A 1 107 ? 11.377 2.788 -16.657 1.00 98.12 107 GLY A C 1
ATOM 804 O O . GLY A 1 107 ? 12.274 2.302 -15.973 1.00 98.12 107 GLY A O 1
ATOM 805 N N . MET A 1 108 ? 10.099 2.432 -16.500 1.00 98.31 108 MET A N 1
ATOM 806 C CA . MET A 1 108 ? 9.597 1.488 -15.494 1.00 98.31 108 MET A CA 1
ATOM 807 C C . MET A 1 108 ? 9.776 0.046 -15.986 1.00 98.31 108 MET A C 1
ATOM 809 O O . MET A 1 108 ? 8.816 -0.626 -16.365 1.00 98.31 108 MET A O 1
ATOM 813 N N . THR A 1 109 ? 11.029 -0.400 -16.094 1.00 98.19 109 THR A N 1
ATOM 814 C CA . THR A 1 109 ? 11.365 -1.643 -16.809 1.00 98.19 109 THR A CA 1
ATOM 815 C C . THR A 1 109 ? 11.485 -2.873 -15.924 1.00 98.19 109 THR A C 1
ATOM 817 O O . THR A 1 109 ? 11.396 -3.970 -16.463 1.00 98.19 109 THR A O 1
ATOM 820 N N . ARG A 1 110 ? 11.634 -2.737 -14.601 1.00 98.44 110 ARG A N 1
ATOM 821 C CA . ARG A 1 110 ? 11.664 -3.888 -13.685 1.00 98.44 110 ARG A CA 1
ATOM 822 C C . ARG A 1 110 ? 10.260 -4.161 -13.171 1.00 98.44 110 ARG A C 1
ATOM 824 O O . ARG A 1 110 ? 9.738 -3.365 -12.397 1.00 98.44 110 ARG A O 1
ATOM 831 N N . VAL A 1 111 ? 9.655 -5.263 -13.595 1.00 98.62 111 VAL A N 1
ATOM 832 C CA . VAL A 1 111 ? 8.250 -5.572 -13.305 1.00 98.62 111 VAL A CA 1
ATOM 833 C C . VAL A 1 111 ? 8.130 -6.922 -12.621 1.00 98.62 111 VAL A C 1
ATOM 835 O O . VAL A 1 111 ? 8.731 -7.897 -13.058 1.00 98.62 111 VAL A O 1
ATOM 838 N N . ALA A 1 112 ? 7.321 -6.986 -11.572 1.00 98.56 112 ALA A N 1
ATOM 839 C CA . ALA A 1 112 ? 6.900 -8.227 -10.943 1.00 98.56 112 ALA A CA 1
ATOM 840 C C . ALA A 1 112 ? 5.383 -8.211 -10.747 1.00 98.56 112 ALA A C 1
ATOM 842 O O . ALA A 1 112 ? 4.772 -7.148 -10.616 1.00 98.56 112 ALA A O 1
ATOM 843 N N . MET A 1 113 ? 4.785 -9.401 -10.718 1.00 98.31 113 MET A N 1
ATOM 844 C CA . MET A 1 113 ? 3.351 -9.572 -10.497 1.00 98.31 113 MET A CA 1
ATOM 845 C C . MET A 1 113 ? 3.063 -10.620 -9.411 1.00 98.31 113 MET A C 1
ATOM 847 O O . MET A 1 113 ? 2.558 -11.696 -9.747 1.00 98.31 113 MET A O 1
ATOM 851 N N . PRO A 1 114 ? 3.390 -10.373 -8.119 1.00 98.31 114 PRO A N 1
ATOM 852 C CA . PRO A 1 114 ? 2.971 -11.254 -7.027 1.00 98.31 114 PRO A CA 1
ATOM 853 C C . PRO A 1 114 ? 1.474 -11.536 -7.111 1.00 98.31 114 PRO A C 1
ATOM 855 O O . PRO A 1 114 ? 0.658 -10.627 -6.993 1.00 98.31 114 PRO A O 1
ATOM 858 N N . PHE A 1 115 ? 1.124 -12.791 -7.391 1.00 98.12 115 PHE A N 1
ATOM 859 C CA . PHE A 1 115 ? -0.262 -13.226 -7.578 1.00 98.12 115 PHE A CA 1
ATOM 860 C C . PHE A 1 115 ? -1.067 -12.398 -8.604 1.00 98.12 115 PHE A C 1
ATOM 862 O O . PHE A 1 115 ? -2.286 -12.323 -8.516 1.00 98.12 115 PHE A O 1
ATOM 869 N N . GLY A 1 116 ? -0.401 -11.787 -9.592 1.00 97.81 116 GLY A N 1
ATOM 870 C CA . GLY A 1 116 ? -1.032 -10.937 -10.612 1.00 97.81 116 GLY A CA 1
ATOM 871 C C . GLY A 1 116 ? -1.056 -9.437 -10.291 1.00 97.81 116 GLY A C 1
ATOM 872 O O . GLY A 1 116 ? -1.389 -8.640 -11.162 1.00 97.81 116 GLY A O 1
ATOM 873 N N . VAL A 1 117 ? -0.661 -9.019 -9.085 1.00 98.69 117 VAL A N 1
ATOM 874 C CA . VAL A 1 117 ? -0.667 -7.605 -8.678 1.00 98.69 117 VAL A CA 1
ATOM 875 C C . VAL A 1 117 ? 0.529 -6.862 -9.268 1.00 98.69 117 VAL A C 1
ATOM 877 O O . VAL A 1 117 ? 1.675 -7.189 -8.967 1.00 98.69 117 VAL A O 1
ATOM 880 N N . LEU A 1 118 ? 0.281 -5.839 -10.090 1.00 98.81 118 LEU A N 1
ATOM 881 C CA . LEU A 1 118 ? 1.337 -5.097 -10.780 1.00 98.81 118 LEU A CA 1
ATOM 882 C C . LEU A 1 118 ? 2.186 -4.252 -9.815 1.00 98.81 118 LEU A C 1
ATOM 884 O O . LEU A 1 118 ? 1.709 -3.262 -9.258 1.00 98.81 118 LEU A O 1
ATOM 888 N N . LEU A 1 119 ? 3.477 -4.583 -9.735 1.00 98.88 119 LEU A N 1
ATOM 889 C CA . LEU A 1 119 ? 4.529 -3.731 -9.187 1.00 98.88 119 LEU A CA 1
ATOM 890 C C . LEU A 1 119 ? 5.561 -3.454 -10.281 1.00 98.88 119 LEU A C 1
ATOM 892 O O . LEU A 1 119 ? 6.196 -4.376 -10.799 1.00 98.88 119 LEU A O 1
ATOM 896 N N . ALA A 1 120 ? 5.751 -2.182 -10.625 1.00 98.75 120 ALA A N 1
ATOM 897 C CA . ALA A 1 120 ? 6.765 -1.766 -11.587 1.00 98.75 120 ALA A CA 1
ATOM 898 C C . ALA A 1 120 ? 7.723 -0.744 -10.974 1.00 98.75 120 ALA A C 1
ATOM 900 O O . ALA A 1 120 ? 7.321 0.184 -10.274 1.00 98.75 120 ALA A O 1
ATOM 901 N N . ALA A 1 121 ? 9.007 -0.910 -11.264 1.00 98.75 121 ALA A N 1
ATOM 902 C CA . ALA A 1 121 ? 10.082 -0.085 -10.750 1.00 98.75 121 ALA A CA 1
ATOM 903 C C . ALA A 1 121 ? 10.898 0.540 -11.878 1.00 98.75 121 ALA A C 1
ATOM 905 O O . ALA A 1 121 ? 11.129 -0.066 -12.932 1.00 98.75 121 ALA A O 1
ATOM 906 N N . ASP A 1 122 ? 11.372 1.751 -11.607 1.00 98.50 122 ASP A N 1
ATOM 907 C CA . ASP A 1 12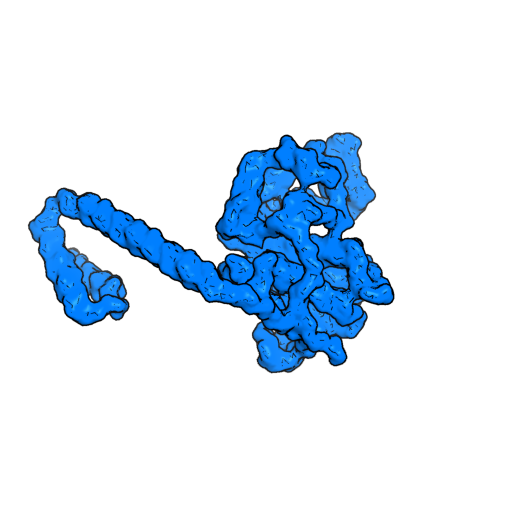2 ? 12.332 2.460 -12.439 1.00 98.50 122 ASP A CA 1
ATOM 908 C C . ASP A 1 122 ? 13.628 1.639 -12.598 1.00 98.50 122 ASP A C 1
ATOM 910 O O . ASP A 1 122 ? 14.101 0.983 -11.660 1.00 98.50 122 ASP A O 1
ATOM 914 N N . ASP A 1 123 ? 14.232 1.670 -13.786 1.00 96.75 123 ASP A N 1
ATOM 915 C CA . ASP A 1 123 ? 15.459 0.928 -14.103 1.00 96.75 123 ASP A CA 1
ATOM 916 C C . ASP A 1 123 ? 16.689 1.378 -13.289 1.00 96.75 123 ASP A C 1
ATOM 918 O O . ASP A 1 123 ? 17.678 0.640 -13.166 1.00 96.75 123 ASP A O 1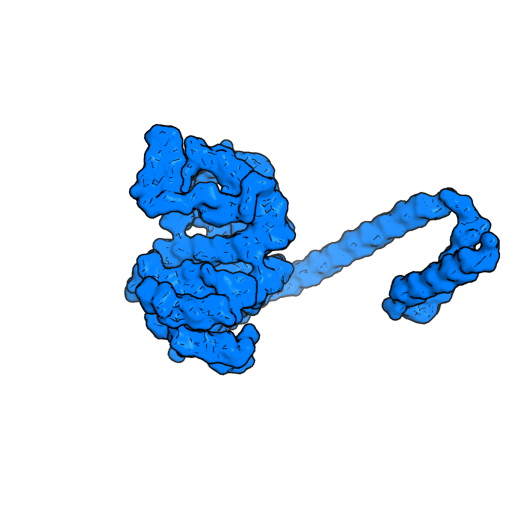
ATOM 922 N N . ARG A 1 124 ? 16.613 2.532 -12.624 1.00 97.31 124 ARG A N 1
ATOM 923 C CA . ARG A 1 124 ? 17.620 3.029 -11.679 1.00 97.31 124 ARG A CA 1
ATOM 924 C C . ARG A 1 124 ? 17.395 2.544 -10.245 1.00 97.31 124 ARG A C 1
ATOM 926 O O . ARG A 1 124 ? 18.333 2.607 -9.452 1.00 97.31 124 ARG A O 1
ATOM 933 N N . MET A 1 125 ? 16.206 2.037 -9.895 1.00 98.00 125 MET A N 1
ATOM 934 C CA . MET A 1 125 ? 15.895 1.597 -8.527 1.00 98.00 125 MET A CA 1
ATOM 935 C C . MET A 1 125 ? 16.767 0.391 -8.150 1.00 98.00 125 MET A C 1
ATOM 937 O O . MET A 1 125 ? 16.685 -0.633 -8.828 1.00 98.00 125 MET A O 1
ATOM 941 N N . PRO A 1 126 ? 17.591 0.432 -7.088 1.00 97.25 126 PRO A N 1
ATOM 942 C CA . PRO A 1 126 ? 18.484 -0.682 -6.788 1.00 97.25 126 PRO A CA 1
ATOM 943 C C . PRO A 1 126 ? 17.721 -2.002 -6.619 1.00 97.25 126 PRO A C 1
ATOM 945 O O . PRO A 1 126 ? 16.777 -2.092 -5.838 1.00 97.25 126 PRO A O 1
ATOM 948 N N . LEU A 1 127 ? 18.159 -3.052 -7.320 1.00 96.81 127 LEU A N 1
ATOM 949 C CA . LEU A 1 127 ? 17.457 -4.341 -7.364 1.00 96.81 127 LEU A CA 1
ATOM 950 C C . LEU A 1 127 ? 17.109 -4.937 -5.981 1.00 96.81 127 LEU A C 1
ATOM 952 O O . LEU A 1 127 ? 16.014 -5.483 -5.851 1.00 96.81 127 LEU A O 1
ATOM 956 N N . PRO A 1 128 ? 17.950 -4.824 -4.927 1.00 97.38 128 PRO A N 1
ATOM 957 C CA . PRO A 1 128 ? 17.566 -5.274 -3.588 1.00 97.38 128 PRO A CA 1
ATOM 958 C C . PRO A 1 128 ? 16.306 -4.596 -3.027 1.00 97.38 128 PRO A C 1
ATOM 960 O O . PRO A 1 128 ? 15.586 -5.222 -2.259 1.00 97.38 128 PRO A O 1
ATOM 963 N N . TYR A 1 129 ? 16.022 -3.348 -3.410 1.00 98.38 129 TYR A N 1
ATOM 964 C CA . TYR A 1 129 ? 14.815 -2.632 -2.990 1.00 98.38 129 TYR A CA 1
ATOM 965 C C . TYR A 1 129 ? 13.586 -3.143 -3.740 1.00 98.38 129 TYR A C 1
ATOM 967 O O . TYR A 1 129 ? 12.562 -3.394 -3.114 1.00 98.38 129 TYR A O 1
ATOM 975 N N . VAL A 1 130 ? 13.715 -3.391 -5.049 1.00 98.56 130 VAL A N 1
ATOM 976 C CA . VAL A 1 130 ? 12.642 -4.004 -5.851 1.00 98.56 130 VAL A CA 1
ATOM 977 C C . VAL A 1 130 ? 12.287 -5.383 -5.295 1.00 98.56 130 VAL A C 1
ATOM 979 O O . VAL A 1 130 ? 11.126 -5.654 -5.011 1.00 98.56 130 VAL A O 1
ATOM 982 N N . ARG A 1 131 ? 13.291 -6.234 -5.038 1.00 98.25 131 ARG A N 1
ATOM 983 C CA . ARG A 1 131 ? 13.085 -7.560 -4.428 1.00 98.25 131 ARG A CA 1
ATOM 984 C C . ARG A 1 131 ? 12.404 -7.477 -3.067 1.00 98.25 131 ARG A C 1
ATOM 986 O O . ARG A 1 131 ? 11.542 -8.297 -2.777 1.00 98.25 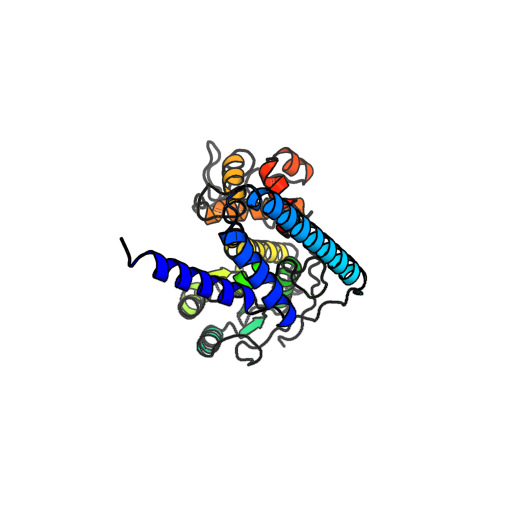131 ARG A O 1
ATOM 993 N N . GLN A 1 132 ? 12.772 -6.496 -2.247 1.00 98.44 132 GLN A N 1
ATOM 994 C CA . GLN A 1 132 ? 12.170 -6.336 -0.930 1.00 98.44 132 GLN A CA 1
ATOM 995 C C . GLN A 1 132 ? 10.699 -5.923 -1.011 1.00 98.44 132 GLN A C 1
ATOM 997 O O . GLN A 1 132 ? 9.896 -6.491 -0.278 1.00 98.44 132 GLN A O 1
ATOM 1002 N N . ALA A 1 133 ? 10.343 -4.986 -1.894 1.00 98.75 133 ALA A N 1
ATOM 1003 C CA . ALA A 1 133 ? 8.956 -4.566 -2.080 1.00 98.75 133 ALA A CA 1
ATOM 1004 C C . ALA A 1 133 ? 8.092 -5.714 -2.631 1.00 98.75 133 ALA A C 1
ATOM 1006 O O . ALA A 1 133 ? 7.003 -5.964 -2.125 1.00 98.75 133 ALA A O 1
ATOM 1007 N N . VAL A 1 134 ? 8.622 -6.481 -3.592 1.00 98.81 134 VAL A N 1
ATOM 1008 C CA . VAL A 1 134 ? 7.983 -7.705 -4.107 1.00 98.81 134 VAL A CA 1
ATOM 1009 C C . VAL A 1 134 ? 7.753 -8.721 -2.990 1.00 98.81 134 VAL A C 1
ATOM 1011 O O . VAL A 1 134 ? 6.663 -9.278 -2.893 1.00 98.81 134 VAL A O 1
ATOM 1014 N N . ALA A 1 135 ? 8.750 -8.938 -2.126 1.00 98.56 135 ALA A N 1
ATOM 1015 C CA . ALA A 1 135 ? 8.626 -9.871 -1.015 1.00 98.56 135 ALA A CA 1
ATOM 1016 C C . ALA A 1 135 ? 7.606 -9.409 0.037 1.00 98.56 135 ALA A C 1
ATOM 1018 O O . ALA A 1 135 ? 6.837 -10.230 0.521 1.00 98.56 135 ALA A O 1
ATOM 1019 N N . VAL A 1 136 ? 7.563 -8.108 0.356 1.00 98.75 136 VAL A N 1
ATOM 1020 C CA . VAL A 1 136 ? 6.557 -7.534 1.269 1.00 98.75 136 VAL A CA 1
ATOM 1021 C C . VAL A 1 136 ? 5.150 -7.715 0.706 1.00 98.75 136 VAL A C 1
ATOM 1023 O O . VAL A 1 136 ? 4.277 -8.188 1.424 1.00 98.75 136 VAL A O 1
ATOM 1026 N N . LEU A 1 137 ? 4.934 -7.388 -0.573 1.00 98.88 137 LEU A N 1
ATOM 1027 C CA . LEU A 1 137 ? 3.631 -7.549 -1.221 1.00 98.88 137 LEU A CA 1
ATOM 1028 C C . LEU A 1 137 ? 3.187 -9.011 -1.229 1.00 98.88 137 LEU A C 1
ATOM 1030 O O . LEU A 1 137 ? 2.056 -9.303 -0.858 1.00 98.88 137 LEU A O 1
ATOM 1034 N N . ALA A 1 138 ? 4.075 -9.927 -1.614 1.00 98.69 138 ALA A N 1
ATOM 1035 C CA . ALA A 1 138 ? 3.759 -11.348 -1.632 1.00 98.69 138 ALA A CA 1
ATOM 1036 C C . ALA A 1 138 ? 3.441 -11.882 -0.226 1.00 98.69 138 ALA A C 1
ATOM 1038 O O . ALA A 1 138 ? 2.425 -12.537 -0.048 1.00 98.69 138 ALA A O 1
ATOM 1039 N N . GLU A 1 139 ? 4.250 -11.549 0.782 1.00 98.44 139 GLU A N 1
ATOM 1040 C CA . GLU A 1 139 ? 4.043 -12.022 2.156 1.00 98.44 139 GLU A CA 1
ATOM 1041 C C . GLU A 1 139 ? 2.791 -11.429 2.819 1.00 98.44 139 GLU A C 1
ATOM 1043 O O . GLU A 1 139 ? 2.149 -12.095 3.621 1.00 98.44 139 GLU A O 1
ATOM 1048 N N . MET A 1 140 ? 2.402 -10.196 2.483 1.00 98.62 140 MET A N 1
ATOM 1049 C CA . MET A 1 140 ? 1.132 -9.637 2.962 1.00 98.62 140 MET A CA 1
ATOM 1050 C C . MET A 1 140 ? -0.091 -10.325 2.343 1.00 98.62 140 MET A C 1
ATOM 1052 O O . MET A 1 140 ? -1.143 -10.358 2.976 1.00 98.62 140 MET A O 1
ATOM 1056 N N . LEU A 1 141 ? 0.035 -10.842 1.117 1.00 98.56 141 LEU A N 1
ATOM 1057 C CA . LEU A 1 141 ? -1.039 -11.549 0.415 1.00 98.56 141 LEU A CA 1
ATOM 1058 C C . LEU A 1 141 ? -1.062 -13.057 0.713 1.00 98.56 141 LEU A C 1
ATOM 1060 O O . LEU A 1 141 ? -2.091 -13.681 0.484 1.00 98.56 141 LEU A O 1
ATOM 1064 N N . ASP A 1 142 ? 0.046 -13.623 1.192 1.00 98.25 142 ASP A N 1
ATOM 1065 C CA . ASP A 1 142 ? 0.270 -15.037 1.525 1.00 98.25 142 ASP A CA 1
ATOM 1066 C C . ASP A 1 142 ? 1.117 -15.106 2.814 1.00 98.25 142 ASP A C 1
ATOM 1068 O O . ASP A 1 142 ? 2.348 -15.249 2.783 1.00 98.25 142 ASP A O 1
ATOM 1072 N N . GLN A 1 143 ? 0.461 -14.907 3.964 1.00 96.88 143 GLN A N 1
ATOM 1073 C CA . GLN A 1 143 ? 1.121 -14.785 5.270 1.00 96.88 143 GLN A CA 1
ATOM 1074 C C . GLN A 1 143 ? 1.661 -16.122 5.787 1.00 96.88 143 GLN A C 1
ATOM 107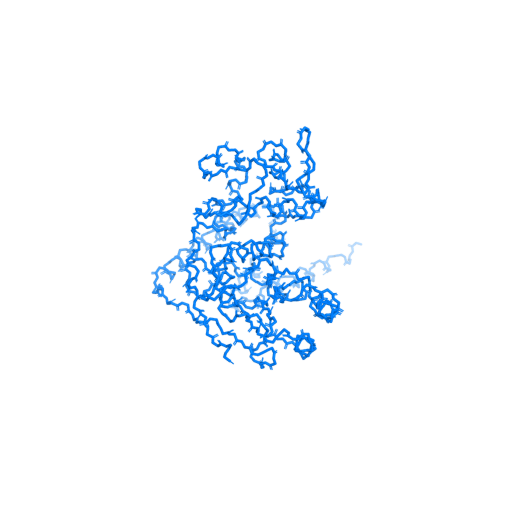6 O O . GLN A 1 143 ? 2.621 -16.141 6.571 1.00 96.88 143 GLN A O 1
ATOM 1081 N N . ASP A 1 144 ? 1.054 -17.246 5.393 1.00 95.75 144 ASP A N 1
ATOM 1082 C CA . ASP A 1 144 ? 1.543 -18.579 5.751 1.00 95.75 144 ASP A CA 1
ATOM 1083 C C . ASP A 1 144 ? 2.634 -19.104 4.799 1.00 95.75 144 ASP A C 1
ATOM 1085 O O . ASP A 1 144 ? 3.345 -20.055 5.153 1.00 95.75 144 ASP A O 1
ATOM 1089 N N . GLN A 1 145 ? 2.868 -18.388 3.693 1.00 95.75 145 GLN A N 1
ATOM 1090 C CA . GLN A 1 145 ? 3.879 -18.651 2.675 1.00 95.75 145 GLN A CA 1
ATOM 1091 C C . GLN A 1 145 ? 3.702 -20.037 2.038 1.00 95.75 145 GLN A C 1
ATOM 1093 O O . GLN A 1 145 ? 4.690 -20.731 1.782 1.00 95.75 145 GLN A O 1
ATOM 1098 N N . ASP A 1 146 ? 2.466 -20.476 1.791 1.00 96.00 146 ASP A N 1
ATOM 1099 C CA . ASP A 1 146 ? 2.190 -21.756 1.125 1.00 96.00 146 ASP A CA 1
ATOM 1100 C C . ASP A 1 146 ? 2.240 -21.670 -0.418 1.00 96.00 146 ASP A C 1
ATOM 1102 O O . ASP A 1 146 ? 2.175 -22.695 -1.116 1.00 96.00 146 ASP A O 1
ATOM 1106 N N . GLY A 1 147 ? 2.409 -20.457 -0.957 1.00 95.94 147 GLY A N 1
ATOM 1107 C CA . GLY A 1 147 ? 2.433 -20.169 -2.388 1.00 95.94 147 GLY A CA 1
ATOM 1108 C C . GLY A 1 147 ? 1.065 -19.849 -2.980 1.00 95.94 147 GLY A C 1
ATOM 1109 O O . GLY A 1 147 ? 0.941 -19.799 -4.211 1.00 95.94 147 GLY A O 1
ATOM 1110 N N . ARG A 1 148 ? 0.035 -19.660 -2.154 1.00 96.69 148 ARG A N 1
ATOM 1111 C CA . ARG A 1 148 ? -1.304 -19.234 -2.559 1.00 96.69 148 ARG A CA 1
ATOM 1112 C C . ARG A 1 148 ? -1.709 -17.998 -1.764 1.00 96.69 148 ARG A C 1
ATOM 1114 O O . ARG A 1 148 ? -1.408 -17.907 -0.586 1.00 96.69 148 ARG A O 1
ATOM 1121 N N . PRO A 1 149 ? -2.438 -17.062 -2.385 1.00 97.56 149 PRO A N 1
ATOM 1122 C CA . PRO A 1 149 ? -2.933 -15.925 -1.639 1.00 97.56 149 PRO A CA 1
ATOM 1123 C C . PRO A 1 149 ? -3.989 -16.363 -0.617 1.00 97.56 149 PRO A C 1
ATOM 1125 O O . PRO A 1 149 ? -4.879 -17.158 -0.941 1.00 97.56 149 PRO A O 1
ATOM 1128 N N . ASP A 1 150 ? -3.910 -15.783 0.577 1.00 98.06 150 ASP A N 1
ATOM 1129 C CA . ASP A 1 150 ? -4.812 -16.003 1.707 1.00 98.06 150 ASP A CA 1
ATOM 1130 C C . ASP A 1 150 ? -6.263 -15.636 1.354 1.00 98.06 150 ASP A C 1
ATOM 1132 O O . ASP A 1 150 ? -7.202 -16.350 1.713 1.00 98.06 150 ASP A O 1
ATOM 1136 N N . ASP A 1 151 ? -6.439 -14.546 0.598 1.00 98.12 151 ASP A N 1
ATOM 1137 C CA . ASP A 1 151 ? -7.727 -14.085 0.080 1.00 98.12 151 ASP A CA 1
ATOM 1138 C C . ASP A 1 151 ? -7.669 -13.896 -1.449 1.00 98.12 151 ASP A C 1
ATOM 1140 O O . ASP A 1 151 ? -7.276 -12.837 -1.953 1.00 98.12 151 ASP A O 1
ATOM 1144 N N . PRO A 1 152 ? -8.082 -14.910 -2.231 1.00 97.81 152 PRO A N 1
ATOM 1145 C CA . PRO A 1 152 ? -8.120 -14.799 -3.684 1.00 97.81 152 PRO A CA 1
ATOM 1146 C C . PRO A 1 152 ? -9.052 -13.692 -4.198 1.00 97.81 152 PRO A C 1
ATOM 1148 O O . PRO A 1 152 ? -8.782 -13.124 -5.251 1.00 97.81 152 PRO A O 1
ATOM 1151 N N . ALA A 1 153 ? -10.136 -13.365 -3.481 1.00 98.19 153 ALA A N 1
ATOM 1152 C CA . ALA A 1 153 ? -11.068 -12.323 -3.917 1.00 98.19 153 ALA A CA 1
ATOM 1153 C C . ALA A 1 153 ? -10.465 -10.923 -3.740 1.00 98.19 153 ALA A C 1
ATOM 1155 O O . ALA A 1 153 ? -10.689 -10.043 -4.573 1.00 98.19 153 ALA A O 1
ATOM 1156 N N . LEU A 1 154 ? -9.671 -10.730 -2.683 1.00 98.44 154 LEU A N 1
ATOM 1157 C CA . LEU A 1 154 ? -8.852 -9.536 -2.499 1.00 98.44 154 LEU A CA 1
ATOM 1158 C C . LEU A 1 154 ? -7.824 -9.396 -3.628 1.00 98.44 154 LEU A C 1
ATOM 1160 O O . LEU A 1 154 ? -7.719 -8.330 -4.233 1.00 98.44 154 LEU A O 1
ATOM 1164 N N . VAL A 1 155 ? -7.097 -10.470 -3.946 1.00 98.31 155 VAL A N 1
ATOM 1165 C CA . VAL A 1 155 ? -6.095 -10.460 -5.023 1.00 98.31 155 VAL A CA 1
ATOM 1166 C C . VAL A 1 155 ? -6.717 -10.172 -6.386 1.00 98.31 155 VAL A C 1
ATOM 1168 O O . VAL A 1 155 ? -6.165 -9.361 -7.123 1.00 98.31 155 VAL A O 1
ATOM 1171 N N . ASP A 1 156 ? -7.879 -10.746 -6.704 1.00 97.69 156 ASP A N 1
ATOM 1172 C CA . ASP A 1 156 ? -8.588 -10.471 -7.962 1.00 97.69 156 ASP A CA 1
ATOM 1173 C C . ASP A 1 156 ? -8.892 -8.967 -8.141 1.00 97.69 156 ASP A C 1
ATOM 1175 O O . ASP A 1 156 ? -8.860 -8.457 -9.262 1.00 97.69 156 ASP A O 1
ATOM 1179 N N . LEU A 1 157 ? -9.163 -8.239 -7.049 1.00 98.00 157 LEU A N 1
ATOM 1180 C CA . LEU A 1 157 ? -9.358 -6.783 -7.080 1.00 98.00 157 LEU A CA 1
ATOM 1181 C C . LEU A 1 157 ? -8.042 -6.026 -7.286 1.00 98.00 157 LEU A C 1
ATOM 1183 O O . LEU A 1 157 ? -8.006 -5.063 -8.051 1.00 98.00 157 LEU A O 1
ATOM 1187 N N . LEU A 1 158 ? -6.971 -6.448 -6.610 1.00 98.44 158 LEU A N 1
ATOM 1188 C CA . LEU A 1 158 ? -5.657 -5.800 -6.676 1.00 98.44 158 LEU A CA 1
ATOM 1189 C C . LEU A 1 158 ? -4.909 -6.087 -7.989 1.00 98.44 158 LEU A C 1
ATOM 1191 O O . LEU A 1 158 ? -4.061 -5.297 -8.398 1.00 98.44 158 LEU A O 1
ATOM 1195 N N . ALA A 1 159 ? -5.219 -7.200 -8.656 1.00 98.12 159 ALA A N 1
ATOM 1196 C CA . ALA A 1 159 ? -4.665 -7.563 -9.958 1.00 98.12 159 ALA A CA 1
ATOM 1197 C C . ALA A 1 159 ? -5.229 -6.703 -11.106 1.00 98.12 159 ALA A C 1
ATOM 1199 O O . ALA A 1 159 ? -4.628 -6.631 -12.179 1.00 98.12 159 ALA A O 1
ATOM 1200 N N . ASP A 1 160 ? -6.351 -6.003 -10.895 1.00 97.31 160 ASP A N 1
ATOM 1201 C CA . ASP A 1 160 ? -6.862 -5.021 -11.851 1.00 97.31 160 ASP A CA 1
ATOM 1202 C C . ASP A 1 160 ? -5.987 -3.755 -11.861 1.00 97.31 160 ASP A C 1
ATOM 1204 O O . ASP A 1 160 ? -6.301 -2.716 -11.281 1.00 97.31 160 ASP A O 1
ATOM 1208 N N . HIS A 1 161 ? -4.895 -3.807 -12.616 1.00 95.00 161 HIS A N 1
ATOM 1209 C CA . HIS A 1 161 ? -3.995 -2.675 -12.841 1.00 95.00 161 HIS A CA 1
ATOM 1210 C C . HIS A 1 161 ? -4.616 -1.482 -13.602 1.00 95.00 161 HIS A C 1
ATOM 1212 O O . HIS A 1 161 ? -3.958 -0.453 -13.773 1.00 95.00 161 HIS A O 1
ATOM 1218 N N . SER A 1 162 ? -5.875 -1.576 -14.059 1.00 95.50 162 SER A N 1
ATOM 1219 C CA . SER A 1 162 ? -6.640 -0.421 -14.558 1.00 95.50 162 SER A CA 1
ATOM 1220 C C . SER A 1 162 ? -7.317 0.360 -13.427 1.00 95.50 162 SER A C 1
ATOM 1222 O O . SER A 1 162 ? -7.660 1.530 -13.595 1.00 95.50 162 SER A O 1
ATOM 1224 N N . THR A 1 163 ? -7.460 -0.276 -12.263 1.00 94.75 163 THR A N 1
ATOM 1225 C CA . THR A 1 163 ? -7.901 0.328 -11.011 1.00 94.75 163 THR A CA 1
ATOM 1226 C C . THR A 1 163 ? -6.729 0.991 -10.296 1.00 94.75 163 THR A C 1
ATOM 1228 O O . THR A 1 163 ? -6.801 2.188 -10.011 1.00 94.75 163 THR A O 1
ATOM 1231 N N . ALA A 1 164 ? -5.677 0.224 -9.998 1.00 97.25 164 ALA A N 1
ATOM 1232 C CA . ALA A 1 164 ? -4.534 0.703 -9.237 1.00 97.25 164 ALA A CA 1
ATOM 1233 C C . ALA A 1 164 ? -3.316 -0.213 -9.383 1.00 97.25 164 ALA A C 1
ATOM 1235 O O . ALA A 1 164 ? -3.452 -1.375 -9.752 1.00 97.25 164 ALA A O 1
ATOM 1236 N N . TRP A 1 165 ? -2.128 0.305 -9.086 1.00 98.62 165 TRP A N 1
ATOM 1237 C CA . TRP A 1 165 ? -0.868 -0.435 -9.183 1.00 98.62 165 TRP A CA 1
ATOM 1238 C C . TRP A 1 165 ? 0.214 0.172 -8.276 1.00 98.62 165 TRP A C 1
ATOM 1240 O O . TRP A 1 165 ? 0.060 1.286 -7.776 1.00 98.62 165 TRP A O 1
ATOM 1250 N N . LEU A 1 166 ? 1.315 -0.557 -8.070 1.00 98.88 166 LEU A N 1
ATOM 1251 C CA . LEU A 1 166 ? 2.453 -0.104 -7.266 1.00 98.88 166 LEU A CA 1
ATOM 1252 C C . LEU A 1 166 ? 3.605 0.378 -8.153 1.00 98.88 166 LEU A C 1
ATOM 1254 O O . LEU A 1 166 ? 4.094 -0.353 -9.021 1.00 98.88 166 LEU A O 1
ATOM 1258 N N . ALA A 1 167 ? 4.075 1.594 -7.892 1.00 98.75 167 ALA A N 1
ATOM 1259 C CA . ALA A 1 167 ? 5.155 2.235 -8.632 1.00 98.75 167 ALA A CA 1
ATOM 1260 C C . ALA A 1 167 ? 6.382 2.440 -7.739 1.00 98.75 167 ALA A C 1
ATOM 1262 O O . ALA A 1 167 ? 6.256 2.910 -6.618 1.00 98.75 167 ALA A O 1
ATOM 1263 N N . MET A 1 168 ? 7.590 2.161 -8.228 1.00 98.81 168 MET A N 1
ATOM 1264 C CA . MET A 1 168 ? 8.834 2.495 -7.515 1.00 98.81 168 MET A CA 1
ATOM 1265 C C . MET A 1 168 ? 9.691 3.496 -8.312 1.00 98.81 168 MET A C 1
ATOM 1267 O O . MET A 1 168 ? 10.672 3.087 -8.949 1.00 98.81 168 MET A O 1
ATOM 1271 N N . PRO A 1 169 ? 9.329 4.793 -8.326 1.00 98.62 169 PRO A N 1
ATOM 1272 C CA . PRO A 1 169 ? 10.095 5.825 -9.018 1.00 98.62 169 PRO A CA 1
ATOM 1273 C C . PRO A 1 169 ? 11.381 6.191 -8.269 1.00 98.62 169 PRO A C 1
ATOM 1275 O O . PRO A 1 169 ? 11.512 5.985 -7.059 1.00 98.62 169 PRO A O 1
ATOM 1278 N N . VAL A 1 170 ? 12.351 6.759 -8.991 1.00 98.31 170 VAL A N 1
ATOM 1279 C CA . VAL A 1 170 ? 13.641 7.168 -8.407 1.00 98.31 170 VAL A CA 1
ATOM 1280 C C . VAL A 1 170 ? 13.777 8.675 -8.254 1.00 98.31 170 VAL A C 1
ATOM 1282 O O . VAL A 1 170 ? 14.350 9.114 -7.261 1.00 98.31 170 VAL A O 1
ATOM 1285 N N . ASP A 1 171 ? 13.235 9.459 -9.177 1.00 97.62 171 ASP A N 1
ATOM 1286 C CA . ASP A 1 171 ? 13.350 10.916 -9.172 1.00 97.62 171 ASP A CA 1
ATOM 1287 C C . ASP A 1 171 ? 11.955 11.548 -9.139 1.00 97.62 171 ASP A C 1
ATOM 1289 O O . ASP A 1 171 ? 11.100 11.192 -9.945 1.00 97.62 171 ASP A O 1
ATOM 1293 N N . GLU A 1 172 ? 11.721 12.447 -8.182 1.00 97.19 172 GLU A N 1
ATOM 1294 C CA . GLU A 1 172 ? 10.411 13.073 -7.953 1.00 97.19 172 GLU A CA 1
ATOM 1295 C C . GLU A 1 172 ? 9.990 13.954 -9.137 1.00 97.19 172 GLU A C 1
ATOM 1297 O O . GLU A 1 172 ? 8.837 13.932 -9.562 1.00 97.19 172 GLU A O 1
ATOM 1302 N N . GLU A 1 173 ? 10.926 14.710 -9.719 1.00 97.44 173 GLU A N 1
ATOM 1303 C CA . GLU A 1 173 ? 10.609 15.603 -10.832 1.00 97.44 173 GLU A CA 1
ATOM 1304 C C . GLU A 1 173 ? 10.331 14.813 -12.117 1.00 97.44 173 GLU A C 1
ATOM 1306 O O . GLU A 1 173 ? 9.385 15.131 -12.841 1.00 97.44 173 GLU A O 1
ATOM 1311 N N . ASP A 1 174 ? 11.127 13.778 -12.391 1.00 97.19 174 ASP A N 1
ATOM 1312 C CA . ASP A 1 174 ? 10.911 12.845 -13.501 1.00 97.19 174 ASP A CA 1
ATOM 1313 C C . ASP A 1 174 ? 9.576 12.104 -13.347 1.00 97.19 174 ASP A C 1
ATOM 1315 O O . ASP A 1 174 ? 8.802 12.024 -14.306 1.00 97.19 174 ASP A O 1
ATOM 1319 N N . TRP A 1 175 ? 9.256 11.641 -12.131 1.00 98.06 175 TRP A N 1
ATOM 1320 C CA . TRP A 1 175 ? 7.983 10.989 -11.837 1.00 98.06 175 TRP A CA 1
ATOM 1321 C C . TRP A 1 175 ? 6.804 11.881 -12.225 1.00 98.06 175 TRP A C 1
ATOM 1323 O O . TRP A 1 175 ? 6.024 11.525 -13.109 1.00 98.06 175 TRP A O 1
ATOM 1333 N N . GLU A 1 176 ? 6.734 13.077 -11.646 1.00 97.44 176 GLU A N 1
ATOM 1334 C CA . GLU A 1 176 ? 5.612 14.003 -11.818 1.00 97.44 176 GLU A CA 1
ATOM 1335 C C . GLU A 1 176 ? 5.492 14.552 -13.247 1.00 97.44 176 GLU A C 1
ATOM 1337 O O . GLU A 1 176 ? 4.394 14.749 -13.774 1.00 97.44 176 GLU A O 1
ATOM 1342 N N . ARG A 1 177 ? 6.621 14.841 -13.904 1.00 97.25 177 ARG A N 1
ATOM 1343 C CA . ARG A 1 177 ? 6.611 15.558 -15.191 1.00 97.25 177 ARG A CA 1
ATOM 1344 C C . ARG A 1 177 ? 6.642 14.646 -16.402 1.00 97.25 177 ARG A C 1
ATOM 1346 O O . ARG A 1 177 ? 6.119 15.027 -17.451 1.00 97.25 177 ARG A O 1
ATOM 1353 N N . GLU A 1 178 ? 7.261 13.477 -16.286 1.00 96.50 178 GLU A N 1
ATOM 1354 C CA . GLU A 1 178 ? 7.612 12.649 -17.437 1.00 96.50 178 GLU A CA 1
ATOM 1355 C C . GLU A 1 178 ? 7.083 11.219 -17.339 1.00 96.50 178 GLU A C 1
ATOM 1357 O O . GLU A 1 178 ? 6.664 10.681 -18.370 1.00 96.50 178 GLU A O 1
ATOM 1362 N N . GLN A 1 179 ? 7.100 10.583 -16.166 1.00 98.00 179 GLN A N 1
ATOM 1363 C CA . GLN A 1 179 ? 6.685 9.184 -16.009 1.00 98.00 179 GLN A CA 1
ATOM 1364 C C . GLN A 1 179 ? 5.172 9.075 -15.780 1.00 98.00 179 GLN A C 1
ATOM 1366 O O . GLN A 1 179 ? 4.471 8.511 -16.628 1.00 98.00 179 GLN A O 1
ATOM 1371 N N . LEU A 1 180 ? 4.646 9.673 -14.706 1.00 97.69 180 LEU A N 1
ATOM 1372 C CA . LEU A 1 180 ? 3.235 9.602 -14.317 1.00 97.69 180 LEU A CA 1
ATOM 1373 C C . LEU A 1 180 ? 2.282 10.035 -15.448 1.00 97.69 180 LEU A C 1
ATOM 1375 O O . LEU A 1 180 ? 1.400 9.243 -15.791 1.00 97.69 180 LEU A O 1
ATOM 1379 N N . PRO A 1 181 ? 2.495 11.159 -16.171 1.00 97.38 181 PRO A N 1
ATOM 1380 C CA . PRO A 1 181 ? 1.598 11.564 -17.261 1.00 97.38 181 PRO A CA 1
ATOM 1381 C C . PRO A 1 181 ? 1.516 10.572 -18.434 1.00 97.38 181 PRO A C 1
ATOM 1383 O O . PRO A 1 181 ? 0.589 10.635 -19.252 1.00 97.38 181 PRO A O 1
ATOM 1386 N N . LYS A 1 182 ? 2.509 9.685 -18.593 1.00 96.75 182 LYS A N 1
ATOM 1387 C CA . LYS A 1 182 ? 2.483 8.604 -19.595 1.00 96.75 182 LYS A CA 1
ATOM 1388 C C . LYS A 1 182 ? 1.708 7.393 -19.075 1.00 96.75 182 LYS A C 1
ATOM 1390 O O . LYS A 1 182 ? 1.026 6.736 -19.867 1.00 96.75 182 LYS A O 1
ATOM 1395 N N . LEU A 1 183 ? 1.814 7.119 -17.777 1.00 98.06 183 LEU A N 1
ATOM 1396 C CA . LEU A 1 183 ? 1.303 5.922 -17.114 1.00 98.06 183 LEU A CA 1
ATOM 1397 C C . LEU A 1 183 ? -0.169 6.066 -16.707 1.00 98.06 183 LEU A C 1
ATOM 1399 O O . LEU A 1 183 ? -0.952 5.178 -17.028 1.00 98.06 183 LEU A O 1
ATOM 1403 N N . GLU A 1 184 ? -0.593 7.212 -16.169 1.00 96.44 184 GLU A N 1
ATOM 1404 C CA . GLU A 1 184 ? -1.988 7.474 -15.744 1.00 96.44 184 GLU A CA 1
ATOM 1405 C C . GLU A 1 184 ? -3.020 7.358 -16.891 1.00 96.44 184 GLU A C 1
ATOM 1407 O O . GLU A 1 184 ? -4.228 7.267 -16.691 1.00 96.44 184 GLU A O 1
ATOM 1412 N N . ARG A 1 185 ? -2.553 7.381 -18.148 1.00 93.69 185 ARG A N 1
ATOM 1413 C CA . ARG A 1 185 ? -3.398 7.249 -19.350 1.00 93.69 185 ARG A CA 1
ATOM 1414 C C . ARG A 1 185 ? -3.680 5.801 -19.746 1.00 93.69 185 ARG A C 1
ATOM 1416 O O . ARG A 1 185 ? -4.409 5.577 -20.724 1.00 93.69 185 ARG A O 1
ATOM 1423 N N . VAL A 1 186 ? -3.003 4.850 -19.109 1.00 97.06 186 VAL A N 1
ATOM 1424 C CA . VAL A 1 186 ? -3.001 3.424 -19.468 1.00 97.06 186 VAL A CA 1
ATOM 1425 C C . VAL A 1 186 ? -3.141 2.495 -18.267 1.00 97.06 186 VAL A C 1
ATOM 1427 O O . VAL A 1 186 ? -3.647 1.390 -18.438 1.00 97.06 186 VAL A O 1
ATOM 1430 N N . LEU A 1 187 ? -2.704 2.936 -17.092 1.00 97.81 187 LEU A N 1
ATOM 1431 C CA . LEU A 1 187 ? -2.822 2.250 -15.815 1.00 97.81 187 LEU A CA 1
ATOM 1432 C C . LEU A 1 187 ? -3.742 3.059 -14.897 1.00 97.81 187 LEU A C 1
ATOM 1434 O O . LEU A 1 187 ? -4.040 4.223 -15.172 1.00 97.81 187 LEU A O 1
ATOM 1438 N N . GLY A 1 188 ? -4.209 2.407 -13.837 1.00 96.81 188 GLY A N 1
ATOM 1439 C CA . GLY A 1 188 ? -5.011 3.031 -12.795 1.00 96.81 188 GLY A CA 1
ATOM 1440 C C . GLY A 1 188 ? -4.198 3.919 -11.855 1.00 96.81 188 GLY A C 1
ATOM 1441 O O . GLY A 1 188 ? -3.083 4.338 -12.167 1.00 96.81 188 GLY A O 1
ATOM 1442 N N . TYR A 1 189 ? -4.774 4.176 -10.684 1.00 96.69 189 TYR A N 1
ATOM 1443 C CA . TYR A 1 189 ? -4.157 4.982 -9.635 1.00 96.69 189 TYR A CA 1
ATOM 1444 C C . TYR A 1 189 ? -2.865 4.333 -9.118 1.00 96.69 189 TYR A C 1
ATOM 1446 O O . TYR A 1 189 ? -2.844 3.150 -8.786 1.00 96.69 189 TYR A O 1
ATOM 1454 N N . ASP A 1 190 ? -1.780 5.084 -9.042 1.00 96.31 190 ASP A N 1
ATOM 1455 C CA . ASP A 1 190 ? -0.517 4.611 -8.485 1.00 96.31 190 ASP A CA 1
ATOM 1456 C C . ASP A 1 190 ? -0.449 4.814 -6.967 1.00 96.31 190 ASP A C 1
ATOM 1458 O O . ASP A 1 190 ? -0.836 5.852 -6.439 1.00 96.31 190 ASP A O 1
ATOM 1462 N N . ILE A 1 191 ? 0.093 3.823 -6.263 1.00 97.44 191 ILE A N 1
ATOM 1463 C CA . ILE A 1 191 ? 0.689 4.028 -4.941 1.00 97.44 191 ILE A CA 1
ATOM 1464 C C . ILE A 1 191 ? 2.200 3.922 -5.110 1.00 97.44 191 ILE A C 1
ATOM 1466 O O . ILE A 1 191 ? 2.716 2.929 -5.639 1.00 97.44 191 ILE A O 1
ATOM 1470 N N . VAL A 1 192 ? 2.909 4.979 -4.721 1.00 97.88 192 VAL A N 1
ATOM 1471 C CA . VAL A 1 192 ? 4.347 5.103 -4.951 1.00 97.88 192 VAL A CA 1
ATOM 1472 C C . VAL A 1 192 ? 5.138 4.581 -3.758 1.00 97.88 192 VAL A C 1
ATOM 1474 O O . VAL A 1 192 ? 4.862 4.907 -2.616 1.00 97.88 192 VAL A O 1
ATOM 1477 N N . ILE A 1 193 ? 6.206 3.839 -4.034 1.00 98.44 193 ILE A N 1
ATOM 1478 C CA . ILE A 1 193 ? 7.255 3.465 -3.082 1.00 98.44 193 ILE A CA 1
ATOM 1479 C C . ILE A 1 193 ? 8.557 4.132 -3.552 1.00 98.44 193 ILE A C 1
ATOM 1481 O O . ILE A 1 193 ? 9.417 3.489 -4.173 1.00 98.44 193 ILE A O 1
ATOM 1485 N N . PRO A 1 194 ? 8.690 5.452 -3.363 1.00 97.94 194 PRO A N 1
ATOM 1486 C CA . PRO A 1 194 ? 9.673 6.230 -4.088 1.00 97.94 194 PRO A CA 1
ATOM 1487 C C . PRO A 1 194 ? 11.061 6.196 -3.448 1.00 97.94 194 PRO A C 1
ATOM 1489 O O . PRO A 1 194 ? 11.218 6.121 -2.226 1.00 97.94 194 PRO A O 1
ATOM 1492 N N . SER A 1 195 ? 12.107 6.341 -4.267 1.00 97.75 195 SER A N 1
ATOM 1493 C CA . SER A 1 195 ? 13.483 6.306 -3.754 1.00 97.75 195 SER A CA 1
ATOM 1494 C C . SER A 1 195 ? 13.784 7.433 -2.761 1.00 97.75 195 SER A C 1
ATOM 1496 O O . SER A 1 195 ? 14.513 7.215 -1.797 1.00 97.75 195 SER A O 1
ATOM 1498 N N . TRP A 1 196 ? 13.176 8.613 -2.921 1.00 96.25 196 TRP A N 1
ATOM 1499 C CA . TRP A 1 196 ? 13.403 9.746 -2.020 1.00 96.25 196 TRP A CA 1
ATOM 1500 C C . TRP A 1 196 ? 12.807 9.546 -0.614 1.00 96.25 196 TRP A C 1
ATOM 1502 O O . TRP A 1 196 ? 13.190 10.265 0.309 1.00 96.25 196 TRP A O 1
ATOM 1512 N N . TRP A 1 197 ? 11.933 8.553 -0.411 1.00 95.44 197 TRP A N 1
ATOM 1513 C CA . TRP A 1 197 ? 11.480 8.124 0.923 1.00 95.44 197 TRP A CA 1
ATOM 1514 C C . TRP A 1 197 ? 12.279 6.938 1.463 1.00 95.44 197 TRP A C 1
ATOM 1516 O O . TRP A 1 197 ? 12.547 6.867 2.668 1.00 95.44 197 TRP A O 1
ATOM 1526 N N . LEU A 1 198 ? 12.689 6.041 0.562 1.00 96.06 198 LEU A N 1
ATOM 1527 C CA . LEU A 1 198 ? 13.473 4.846 0.870 1.00 96.06 198 LEU A CA 1
ATOM 1528 C C . LEU A 1 198 ? 14.926 5.145 1.273 1.00 96.06 198 LEU A C 1
ATOM 1530 O O . LEU A 1 198 ? 15.515 4.323 1.969 1.00 96.06 198 LEU A O 1
ATOM 1534 N N . ASP A 1 199 ? 15.491 6.272 0.821 1.00 93.25 199 ASP A N 1
ATOM 1535 C CA . ASP A 1 199 ? 16.897 6.682 1.005 1.00 93.25 199 ASP A CA 1
ATOM 1536 C C . ASP A 1 199 ? 17.905 5.539 0.729 1.00 93.25 199 ASP A C 1
ATOM 1538 O O . ASP A 1 199 ? 18.546 5.028 1.653 1.00 93.25 199 ASP A O 1
ATOM 1542 N N . PRO A 1 200 ? 18.027 5.057 -0.530 1.00 92.75 200 PRO A N 1
ATOM 1543 C CA . PRO A 1 200 ? 18.719 3.811 -0.811 1.00 92.75 200 PRO A CA 1
ATOM 1544 C C . PRO A 1 200 ? 20.196 3.809 -0.412 1.00 92.75 200 PRO A C 1
ATOM 1546 O O . PRO A 1 200 ? 21.024 4.533 -0.968 1.00 92.75 200 PRO A O 1
ATOM 1549 N N . VAL A 1 201 ? 20.554 2.898 0.490 1.00 91.44 201 VAL A N 1
ATOM 1550 C CA . VAL A 1 201 ? 21.933 2.671 0.939 1.00 91.44 201 VAL A CA 1
ATOM 1551 C C . VAL A 1 201 ? 22.569 1.432 0.310 1.00 91.44 201 VAL A C 1
ATOM 1553 O O . VAL A 1 201 ? 21.904 0.499 -0.158 1.00 91.44 201 VAL A O 1
ATOM 1556 N N . SER A 1 202 ? 23.903 1.395 0.329 1.00 84.75 202 SER A N 1
ATOM 1557 C CA . SER A 1 202 ? 24.656 0.207 -0.067 1.00 84.75 202 SER A CA 1
ATOM 1558 C C . SER A 1 202 ? 24.370 -0.951 0.899 1.00 84.75 202 SER A C 1
ATOM 1560 O O . SER A 1 202 ? 24.549 -0.833 2.107 1.00 84.75 202 SER A O 1
ATOM 1562 N N . GLY A 1 203 ? 23.923 -2.087 0.357 1.00 86.94 203 GLY A N 1
ATOM 1563 C CA . GLY A 1 203 ? 23.555 -3.277 1.139 1.00 86.94 203 GLY A CA 1
ATOM 1564 C C . GLY A 1 203 ? 22.067 -3.637 1.111 1.00 86.94 203 GLY A C 1
ATOM 1565 O O . GLY A 1 203 ? 21.722 -4.730 1.548 1.00 86.94 203 GLY A O 1
ATOM 1566 N N . GLY A 1 204 ? 21.212 -2.784 0.536 1.00 94.00 204 GLY A N 1
ATOM 1567 C CA . GLY A 1 204 ? 19.767 -3.018 0.437 1.00 94.00 204 GLY A CA 1
ATOM 1568 C C . GLY A 1 204 ? 18.958 -2.233 1.477 1.00 94.00 204 GLY A C 1
ATOM 1569 O O . GLY A 1 204 ? 19.530 -1.376 2.151 1.00 94.00 204 GLY A O 1
ATOM 1570 N N . PRO A 1 205 ? 17.638 -2.476 1.572 1.00 95.88 205 PRO A N 1
ATOM 1571 C CA . PRO A 1 205 ? 16.753 -1.756 2.488 1.00 95.88 205 PRO A CA 1
ATOM 1572 C C . PRO A 1 205 ? 17.120 -1.992 3.952 1.00 95.88 205 PRO A C 1
ATOM 1574 O O . PRO A 1 205 ? 17.269 -3.132 4.404 1.00 95.88 205 PRO A O 1
ATOM 1577 N N . ASP A 1 206 ? 17.230 -0.914 4.719 1.00 94.75 206 ASP A N 1
ATOM 1578 C CA . ASP A 1 206 ? 17.347 -0.981 6.171 1.00 94.75 206 ASP A CA 1
ATOM 1579 C C . ASP A 1 206 ? 15.957 -1.092 6.836 1.00 94.75 206 ASP A C 1
ATOM 1581 O O . ASP A 1 206 ? 14.959 -1.418 6.189 1.00 94.75 206 ASP A O 1
ATOM 1585 N N . ALA A 1 207 ? 15.884 -0.891 8.155 1.00 94.38 207 ALA A N 1
ATOM 1586 C CA . ALA A 1 207 ? 14.611 -0.941 8.874 1.00 94.38 207 ALA A CA 1
ATOM 1587 C C . ALA A 1 207 ? 13.634 0.154 8.418 1.00 94.38 207 ALA A C 1
ATOM 1589 O O . ALA A 1 207 ? 12.443 -0.120 8.302 1.00 94.38 207 ALA A O 1
ATOM 1590 N N . ARG A 1 208 ? 14.134 1.358 8.111 1.00 93.56 208 ARG A N 1
ATOM 1591 C CA . ARG A 1 208 ? 13.313 2.468 7.626 1.00 93.56 208 ARG A CA 1
ATOM 1592 C C . ARG A 1 208 ? 12.782 2.163 6.229 1.00 93.56 208 ARG A C 1
ATOM 1594 O O . ARG A 1 208 ? 11.581 2.259 6.015 1.00 93.56 208 ARG A O 1
ATOM 1601 N N . GLY A 1 209 ? 13.653 1.749 5.308 1.00 95.88 209 GLY A N 1
ATOM 1602 C CA . GLY A 1 209 ? 13.255 1.399 3.945 1.00 95.88 209 GLY A CA 1
ATOM 1603 C C . GLY A 1 209 ? 12.205 0.284 3.913 1.00 95.88 209 GLY A C 1
ATOM 1604 O O . GLY A 1 209 ? 11.237 0.377 3.166 1.00 95.88 209 GLY A O 1
ATOM 1605 N N . ARG A 1 210 ? 12.337 -0.736 4.776 1.00 97.25 210 ARG A N 1
ATOM 1606 C CA . ARG A 1 210 ? 11.297 -1.769 4.933 1.00 97.25 210 ARG A CA 1
ATOM 1607 C C . ARG A 1 210 ? 9.990 -1.213 5.486 1.00 97.25 210 ARG A C 1
ATOM 1609 O O . ARG A 1 210 ? 8.938 -1.597 4.994 1.00 97.25 210 ARG A O 1
ATOM 1616 N N . ALA A 1 211 ? 10.042 -0.332 6.481 1.00 96.44 211 ALA A N 1
ATOM 1617 C CA . ALA A 1 211 ? 8.834 0.239 7.066 1.00 96.44 211 ALA A CA 1
ATOM 1618 C C . ALA A 1 211 ? 8.046 1.094 6.057 1.00 96.44 211 ALA A C 1
ATOM 1620 O O . ALA A 1 211 ? 6.828 0.969 6.003 1.00 96.44 211 ALA A O 1
ATOM 1621 N N . VAL A 1 212 ? 8.738 1.856 5.198 1.00 96.69 212 VAL A N 1
ATOM 1622 C CA . VAL A 1 212 ? 8.118 2.577 4.067 1.00 96.69 212 VAL A CA 1
ATOM 1623 C C . VAL A 1 212 ? 7.452 1.599 3.094 1.00 96.69 212 VAL A C 1
ATOM 1625 O O . VAL A 1 212 ? 6.304 1.789 2.721 1.00 96.69 212 VAL A O 1
ATOM 1628 N N . MET A 1 213 ? 8.127 0.508 2.712 1.00 98.38 213 MET A N 1
ATOM 1629 C CA . MET A 1 213 ? 7.516 -0.497 1.826 1.00 98.38 213 MET A CA 1
ATOM 1630 C C . MET A 1 213 ? 6.261 -1.125 2.440 1.00 98.38 213 MET A C 1
ATOM 1632 O O . MET A 1 213 ? 5.274 -1.314 1.739 1.00 98.38 213 MET A O 1
ATOM 1636 N N . VAL A 1 214 ? 6.296 -1.447 3.736 1.00 98.56 214 VAL A N 1
ATOM 1637 C CA . VAL A 1 214 ? 5.142 -1.987 4.472 1.00 98.56 214 VAL A CA 1
ATOM 1638 C C . VAL A 1 214 ? 3.980 -1.005 4.459 1.00 98.56 214 VAL A C 1
ATOM 1640 O O . VAL A 1 214 ? 2.850 -1.416 4.232 1.00 98.56 214 VAL A O 1
ATOM 1643 N N . GLU A 1 215 ? 4.244 0.273 4.701 1.00 97.44 215 GLU A N 1
ATOM 1644 C CA . GLU A 1 215 ? 3.224 1.316 4.705 1.00 97.44 215 GLU A CA 1
ATOM 1645 C C . GLU A 1 215 ? 2.531 1.459 3.352 1.00 97.44 215 GLU A C 1
ATOM 1647 O O . GLU A 1 215 ? 1.320 1.265 3.274 1.00 97.44 215 GLU A O 1
ATOM 1652 N N . GLU A 1 216 ? 3.293 1.691 2.286 1.00 98.00 216 GLU A N 1
ATOM 1653 C CA . GLU A 1 216 ? 2.733 1.933 0.954 1.00 98.00 216 GLU A CA 1
ATOM 1654 C C . GLU A 1 216 ? 1.999 0.704 0.402 1.00 98.00 216 GLU A C 1
ATOM 1656 O O . GLU A 1 216 ? 0.918 0.802 -0.180 1.00 98.00 216 GLU A O 1
ATOM 1661 N N . ILE A 1 217 ? 2.536 -0.496 0.637 1.00 98.75 217 ILE A N 1
ATOM 1662 C CA . ILE A 1 217 ? 1.875 -1.735 0.214 1.00 98.75 217 ILE A CA 1
ATOM 1663 C C . ILE A 1 217 ? 0.599 -1.971 1.032 1.00 98.75 217 ILE A C 1
ATOM 1665 O O . ILE A 1 217 ? -0.426 -2.363 0.471 1.00 98.75 217 ILE A O 1
ATOM 1669 N N . HIS A 1 218 ? 0.613 -1.685 2.336 1.00 98.25 218 HIS A N 1
ATOM 1670 C CA . HIS A 1 218 ? -0.586 -1.771 3.164 1.00 98.25 218 HIS A CA 1
ATOM 1671 C C . HIS A 1 218 ? -1.644 -0.735 2.755 1.00 98.25 218 HIS A C 1
ATOM 1673 O O . HIS A 1 218 ? -2.832 -1.068 2.711 1.00 98.25 218 HIS A O 1
ATOM 1679 N N . HIS A 1 219 ? -1.241 0.497 2.428 1.00 95.88 219 HIS A N 1
ATOM 1680 C CA . HIS A 1 219 ? -2.119 1.518 1.849 1.00 95.88 219 HIS A CA 1
ATOM 1681 C C . HIS A 1 219 ? -2.798 0.993 0.589 1.00 95.88 219 HIS A C 1
ATOM 1683 O O . HIS A 1 219 ? -4.027 0.983 0.512 1.00 95.88 219 HIS A O 1
ATOM 1689 N N . PHE A 1 220 ? -2.012 0.470 -0.353 1.00 98.31 220 PHE A N 1
ATOM 1690 C CA . PHE A 1 220 ? -2.518 -0.101 -1.594 1.00 98.31 220 PHE A CA 1
ATOM 1691 C C . PHE A 1 220 ? -3.543 -1.223 -1.350 1.00 98.31 220 PHE A C 1
ATOM 1693 O O . PHE A 1 220 ? -4.658 -1.169 -1.878 1.00 98.31 220 PHE A O 1
ATOM 1700 N N . ILE A 1 221 ? -3.210 -2.197 -0.495 1.00 98.62 221 ILE A N 1
ATOM 1701 C CA . ILE A 1 221 ? -4.101 -3.318 -0.150 1.00 98.62 221 ILE A CA 1
ATOM 1702 C C . ILE A 1 221 ? -5.386 -2.816 0.519 1.00 98.62 221 ILE A C 1
ATOM 1704 O O . ILE A 1 221 ? -6.483 -3.271 0.185 1.00 98.62 221 ILE A O 1
ATOM 1708 N N . THR A 1 222 ? -5.277 -1.860 1.442 1.00 98.12 222 THR A N 1
ATOM 1709 C CA . THR A 1 222 ? -6.428 -1.339 2.185 1.00 98.12 222 THR A CA 1
ATOM 1710 C C . THR A 1 222 ? -7.362 -0.546 1.282 1.00 98.12 222 THR A C 1
ATOM 1712 O O . THR A 1 222 ? -8.565 -0.803 1.263 1.00 98.12 222 THR A O 1
ATOM 1715 N N . GLN A 1 223 ? -6.828 0.402 0.516 1.00 97.06 223 GLN A N 1
ATOM 1716 C CA . GLN A 1 223 ? -7.616 1.339 -0.280 1.00 97.06 223 GLN A CA 1
ATOM 1717 C C . GLN A 1 223 ? -8.222 0.689 -1.529 1.00 97.06 223 GLN A C 1
ATOM 1719 O O . GLN A 1 223 ? -9.379 0.948 -1.865 1.00 97.06 223 GLN A O 1
ATOM 1724 N N . PHE A 1 224 ? -7.470 -0.166 -2.224 1.00 97.62 224 PHE A N 1
ATOM 1725 C CA . PHE A 1 224 ? -7.912 -0.738 -3.501 1.00 97.62 224 PHE A CA 1
ATOM 1726 C C . PHE A 1 224 ? -8.416 -2.174 -3.391 1.00 97.62 224 PHE A C 1
ATOM 1728 O O . PHE A 1 224 ? -9.144 -2.623 -4.274 1.00 97.62 224 PHE A O 1
ATOM 1735 N N . GLY A 1 225 ? -8.103 -2.864 -2.296 1.00 98.00 225 GLY A N 1
ATOM 1736 C CA . GLY A 1 225 ? -8.572 -4.214 -2.019 1.00 98.00 225 GLY A CA 1
ATOM 1737 C C . GLY A 1 225 ? -9.657 -4.231 -0.945 1.00 98.00 225 GLY A C 1
ATOM 1738 O O . GLY A 1 225 ? -10.849 -4.303 -1.252 1.00 98.00 225 GLY A O 1
ATOM 1739 N N . LEU A 1 226 ? -9.253 -4.122 0.322 1.00 98.31 226 LEU A N 1
ATOM 1740 C CA . LEU A 1 226 ? -10.130 -4.304 1.486 1.00 98.31 226 LEU A CA 1
ATOM 1741 C C . LEU A 1 226 ? -11.316 -3.330 1.498 1.00 98.31 226 LEU A C 1
ATOM 1743 O O . LEU A 1 226 ? -12.447 -3.750 1.731 1.00 98.31 226 LEU A O 1
ATOM 1747 N N . SER A 1 227 ? -11.089 -2.052 1.180 1.00 97.88 227 SER A N 1
ATOM 1748 C CA . SER A 1 227 ? -12.139 -1.022 1.096 1.00 97.88 227 SER A CA 1
ATOM 1749 C C . SER A 1 227 ? -13.213 -1.351 0.064 1.00 97.88 227 SER A C 1
ATOM 1751 O O . SER A 1 227 ? -14.352 -0.912 0.193 1.00 97.88 227 SER A O 1
ATOM 1753 N N . ARG A 1 228 ? -12.862 -2.101 -0.984 1.00 97.25 228 ARG A N 1
ATOM 1754 C CA . ARG A 1 228 ? -13.797 -2.493 -2.043 1.00 97.25 228 ARG A CA 1
ATOM 1755 C C . ARG A 1 228 ? -14.486 -3.812 -1.734 1.00 97.25 228 ARG A C 1
ATOM 1757 O O . ARG A 1 228 ? -15.650 -3.978 -2.092 1.00 97.25 228 ARG A O 1
ATOM 1764 N N . LEU A 1 229 ? -13.776 -4.727 -1.079 1.00 97.94 229 LEU A N 1
ATOM 1765 C CA . LEU A 1 229 ? -14.298 -6.035 -0.701 1.00 97.94 229 LEU A CA 1
ATOM 1766 C C . LEU A 1 229 ? -15.251 -5.950 0.505 1.00 97.94 229 LEU A C 1
ATOM 1768 O O . LEU A 1 229 ? -16.297 -6.597 0.500 1.00 97.94 229 LEU A O 1
ATOM 1772 N N . HIS A 1 230 ? -14.930 -5.098 1.486 1.00 98.25 230 HIS A N 1
ATOM 1773 C CA . HIS A 1 230 ? -15.705 -4.874 2.713 1.00 98.25 230 HIS A CA 1
ATOM 1774 C C . HIS A 1 230 ? -15.853 -3.368 3.021 1.00 98.25 230 HIS A C 1
ATOM 1776 O O . HIS A 1 230 ? -15.295 -2.870 4.007 1.00 98.25 230 HIS A O 1
ATOM 1782 N N . PRO A 1 231 ? -16.589 -2.603 2.195 1.00 98.19 231 PRO A N 1
ATOM 1783 C CA . PRO A 1 231 ? -16.675 -1.143 2.314 1.00 98.19 231 PRO A CA 1
ATOM 1784 C C . PRO A 1 231 ? -17.227 -0.660 3.660 1.00 98.19 231 PRO A C 1
ATOM 1786 O O . PRO A 1 231 ? -16.812 0.377 4.171 1.00 98.19 231 PRO A O 1
ATOM 1789 N N . GLU A 1 232 ? -18.123 -1.416 4.288 1.00 98.50 232 GLU A N 1
ATOM 1790 C CA . GLU A 1 232 ? -18.673 -1.090 5.605 1.00 98.50 232 GLU A CA 1
ATOM 1791 C C . GLU A 1 232 ? -17.668 -1.249 6.755 1.00 98.50 232 GLU A C 1
ATOM 1793 O O . GLU A 1 232 ? -17.871 -0.679 7.831 1.00 98.50 232 GLU A O 1
ATOM 1798 N N . ILE A 1 233 ? -16.581 -1.994 6.540 1.00 98.62 233 ILE A N 1
ATOM 1799 C CA . ILE A 1 233 ? -15.541 -2.237 7.542 1.00 98.62 233 ILE A CA 1
ATOM 1800 C C . ILE A 1 233 ? -14.312 -1.391 7.231 1.00 98.62 233 ILE A C 1
ATOM 1802 O O . ILE A 1 233 ? -13.917 -0.573 8.061 1.00 98.62 233 ILE A O 1
ATOM 1806 N N . PHE A 1 234 ? -13.758 -1.556 6.031 1.00 98.56 234 PHE A N 1
ATOM 1807 C CA . PHE A 1 234 ? -12.471 -0.991 5.633 1.00 98.56 234 PHE A CA 1
ATOM 1808 C C . PHE A 1 234 ? -12.589 0.200 4.684 1.00 98.56 234 PHE A C 1
ATOM 1810 O O . PHE A 1 234 ? -11.564 0.720 4.276 1.00 98.56 234 PHE A O 1
ATOM 1817 N N . GLY A 1 235 ? -13.795 0.642 4.312 1.00 98.12 235 GLY A N 1
ATOM 1818 C CA . GLY A 1 235 ? -13.968 1.748 3.367 1.00 98.12 235 GLY A CA 1
ATOM 1819 C C . GLY A 1 235 ? -13.317 3.054 3.835 1.00 98.12 235 GLY A C 1
ATOM 1820 O O . GLY A 1 235 ? -13.434 3.425 5.003 1.00 98.12 235 GLY A O 1
ATOM 1821 N N . VAL A 1 236 ? -12.676 3.770 2.909 1.00 96.75 236 VAL A N 1
ATOM 1822 C CA . VAL A 1 236 ? -11.956 5.031 3.185 1.00 96.75 236 VAL A CA 1
ATOM 1823 C C . VAL A 1 236 ? -12.496 6.239 2.406 1.00 96.75 236 VAL A C 1
ATOM 1825 O O . VAL A 1 236 ? -11.954 7.334 2.495 1.00 96.75 236 VAL A O 1
ATOM 1828 N N . ASP A 1 237 ? -13.588 6.077 1.657 1.00 95.06 237 ASP A N 1
ATOM 1829 C CA . ASP A 1 237 ? -14.177 7.171 0.866 1.00 95.06 237 ASP A CA 1
ATOM 1830 C C . ASP A 1 237 ? -15.005 8.150 1.717 1.00 95.06 237 ASP A C 1
ATOM 1832 O O . ASP A 1 237 ? -15.237 9.297 1.328 1.00 95.06 237 ASP A O 1
ATOM 1836 N N . ASP A 1 238 ? -15.467 7.707 2.887 1.00 96.31 238 ASP A N 1
ATOM 1837 C CA . ASP A 1 238 ? -16.202 8.519 3.847 1.00 96.31 238 ASP A CA 1
ATOM 1838 C C . ASP A 1 238 ? -15.952 8.061 5.297 1.00 96.31 238 ASP A C 1
ATOM 1840 O O . ASP A 1 238 ? -15.166 7.159 5.574 1.00 96.31 238 ASP A O 1
ATOM 1844 N N . TRP A 1 239 ? -16.624 8.706 6.253 1.00 97.12 239 TRP A N 1
ATOM 1845 C CA . TRP A 1 239 ? -16.462 8.443 7.687 1.00 97.12 239 TRP A CA 1
ATOM 1846 C C . TRP A 1 239 ? -17.390 7.356 8.242 1.00 97.12 239 TRP A C 1
ATOM 1848 O O . TRP A 1 239 ? -17.634 7.317 9.452 1.00 97.12 239 TRP A O 1
ATOM 1858 N N . THR A 1 240 ? -17.993 6.531 7.385 1.00 97.94 240 THR A N 1
ATOM 1859 C CA . THR A 1 240 ? -19.047 5.599 7.798 1.00 97.94 240 THR A CA 1
ATOM 1860 C C . THR A 1 240 ? -18.566 4.184 8.053 1.00 97.94 240 THR A C 1
ATOM 1862 O O . THR A 1 240 ? -19.289 3.472 8.742 1.00 97.94 240 THR A O 1
ATOM 1865 N N . SER A 1 241 ? -17.387 3.775 7.584 1.00 98.69 241 SER A N 1
ATOM 1866 C CA . SER A 1 241 ? -16.843 2.432 7.828 1.00 98.69 241 SER A CA 1
ATOM 1867 C C . SER A 1 241 ? -16.373 2.237 9.278 1.00 98.69 241 SER A C 1
ATOM 1869 O O . SER A 1 241 ? -16.253 3.199 10.042 1.00 98.69 241 SER A O 1
ATOM 1871 N N . VAL A 1 242 ? -16.105 0.992 9.686 1.00 98.75 242 VAL A N 1
ATOM 1872 C CA . VAL A 1 242 ? -15.535 0.694 11.015 1.00 98.75 242 VAL A CA 1
ATOM 1873 C C . VAL A 1 242 ? -14.206 1.422 11.219 1.00 98.75 242 VAL A C 1
ATOM 1875 O O . VAL A 1 242 ? -14.061 2.130 12.219 1.00 98.75 242 VAL A O 1
ATOM 1878 N N . ILE A 1 243 ? -13.263 1.303 10.276 1.00 98.38 243 ILE A N 1
ATOM 1879 C CA . ILE A 1 243 ? -11.944 1.931 10.427 1.00 98.38 243 ILE A CA 1
ATOM 1880 C C . ILE A 1 243 ? -12.050 3.457 10.436 1.00 98.38 243 ILE A C 1
ATOM 1882 O O . ILE A 1 243 ? -11.437 4.099 11.281 1.00 98.38 243 ILE A O 1
ATOM 1886 N N . ALA A 1 244 ? -12.907 4.048 9.599 1.00 98.31 244 ALA A N 1
ATOM 1887 C CA . ALA A 1 244 ? -13.025 5.498 9.517 1.00 98.31 244 ALA A CA 1
ATOM 1888 C C . ALA A 1 244 ? -13.676 6.094 10.778 1.00 98.31 244 ALA A C 1
ATOM 1890 O O . ALA A 1 244 ? -13.238 7.129 11.289 1.00 98.31 244 ALA A O 1
ATOM 1891 N N . ARG A 1 245 ? -14.692 5.428 11.346 1.00 98.56 245 ARG A N 1
ATOM 1892 C CA . ARG A 1 245 ? -15.273 5.840 12.637 1.00 98.56 245 ARG A CA 1
ATOM 1893 C C . ARG A 1 245 ? -14.266 5.716 13.776 1.00 98.56 245 ARG A C 1
ATOM 1895 O O . ARG A 1 245 ? -14.260 6.566 14.671 1.00 98.56 245 ARG A O 1
ATOM 1902 N N . GLU A 1 246 ? -13.418 4.691 13.745 1.00 98.69 246 GLU A N 1
ATOM 1903 C CA . GLU A 1 246 ? -12.348 4.536 14.724 1.00 98.69 246 GLU A CA 1
ATOM 1904 C C . GLU A 1 246 ? -11.306 5.653 14.601 1.00 98.69 246 GLU A C 1
ATOM 1906 O O . GLU A 1 246 ? -10.951 6.257 15.615 1.00 98.69 246 GLU A O 1
ATOM 1911 N N . THR A 1 247 ? -10.896 6.011 13.382 1.00 98.31 247 THR A N 1
ATOM 1912 C CA . THR A 1 247 ? -10.010 7.156 13.133 1.00 98.31 247 THR A CA 1
ATOM 1913 C C . THR A 1 247 ? -10.599 8.441 13.703 1.00 98.31 247 THR A C 1
ATOM 1915 O O . THR A 1 247 ? -9.918 9.166 14.423 1.00 98.31 247 THR A O 1
ATOM 1918 N N . VAL A 1 248 ? -11.895 8.709 13.489 1.00 97.56 248 VAL A N 1
ATOM 1919 C CA . VAL A 1 248 ? -12.571 9.887 14.070 1.00 97.56 248 VAL A CA 1
ATOM 1920 C C . VAL A 1 248 ? -12.522 9.881 15.599 1.00 97.56 248 VAL A C 1
ATOM 1922 O O . VAL A 1 248 ? -12.379 10.943 16.208 1.00 97.56 248 VAL A O 1
ATOM 1925 N N . ARG A 1 249 ? -12.641 8.707 16.230 1.00 98.06 249 ARG A N 1
ATOM 1926 C CA . ARG A 1 249 ? -12.553 8.549 17.688 1.00 98.06 249 ARG A CA 1
ATOM 1927 C C . ARG A 1 249 ? -11.125 8.758 18.203 1.00 98.06 249 ARG A C 1
ATOM 1929 O O . ARG A 1 249 ? -10.954 9.301 19.294 1.00 98.06 249 ARG A O 1
ATOM 1936 N N . ALA A 1 250 ? -10.125 8.324 17.440 1.00 98.06 250 ALA A N 1
ATOM 1937 C CA . ALA A 1 250 ? -8.711 8.452 17.775 1.00 98.06 250 ALA A CA 1
ATOM 1938 C C . ALA A 1 250 ? -8.183 9.877 17.576 1.00 98.06 250 ALA A C 1
ATOM 1940 O O . ALA A 1 250 ? -7.376 10.365 18.380 1.00 98.06 250 ALA A O 1
ATOM 1941 N N . ARG A 1 251 ? -8.677 10.554 16.533 1.00 95.38 251 ARG A N 1
ATOM 1942 C CA . ARG A 1 251 ? -8.240 11.877 16.098 1.00 95.38 251 ARG A CA 1
ATOM 1943 C C . ARG A 1 251 ? -8.322 12.897 17.224 1.00 95.38 251 ARG A C 1
ATOM 1945 O O . ARG A 1 251 ? -9.361 13.106 17.847 1.00 95.38 251 ARG A O 1
ATOM 1952 N N . CYS A 1 252 ? -7.206 13.578 17.454 1.00 95.19 252 CYS A N 1
ATOM 1953 C CA . CYS A 1 252 ? -7.019 14.547 18.527 1.00 95.19 252 CYS A CA 1
ATOM 1954 C C . CYS A 1 252 ? -7.190 13.985 19.953 1.00 95.19 252 CYS A C 1
ATOM 1956 O O . CYS A 1 252 ? -7.208 14.769 20.908 1.00 95.19 252 CYS A O 1
ATOM 1958 N N . VAL A 1 253 ? -7.258 12.665 20.133 1.00 96.31 253 VAL A N 1
ATOM 1959 C CA . VAL A 1 253 ? -7.311 12.011 21.448 1.00 96.31 253 VAL A CA 1
ATOM 1960 C C . VAL A 1 253 ? -5.998 11.287 21.715 1.00 96.31 253 VAL A C 1
ATOM 1962 O O . VAL A 1 253 ? -5.245 11.713 22.589 1.00 96.31 253 VAL A O 1
ATOM 1965 N N . PHE A 1 254 ? -5.717 10.247 20.933 1.00 97.19 254 PHE A N 1
ATOM 1966 C CA . PHE A 1 254 ? -4.497 9.437 21.018 1.00 97.19 254 PHE A CA 1
ATOM 1967 C C . PHE A 1 254 ? -3.839 9.235 19.650 1.00 97.19 254 PHE A C 1
ATOM 1969 O O . PHE A 1 254 ? -2.938 8.426 19.506 1.00 97.19 254 PHE A O 1
ATOM 1976 N N . TRP A 1 255 ? -4.296 9.947 18.626 1.00 97.62 255 TRP A N 1
ATOM 1977 C CA . TRP A 1 255 ? -3.635 9.990 17.334 1.00 97.62 255 TRP A CA 1
ATOM 1978 C C . TRP A 1 255 ? -3.963 11.314 16.649 1.00 97.62 255 TRP A C 1
ATOM 1980 O O . TRP A 1 255 ? -5.051 11.876 16.820 1.00 97.62 255 TRP A O 1
ATOM 1990 N N . GLN A 1 256 ? -3.010 11.842 15.900 1.00 96.00 256 GLN A N 1
ATOM 1991 C CA . GLN A 1 256 ? -3.173 13.026 15.072 1.00 96.00 256 GLN A CA 1
ATOM 1992 C C . GLN A 1 256 ? -2.216 12.884 13.895 1.00 96.00 256 GLN A C 1
ATOM 1994 O O . GLN A 1 256 ? -1.012 12.716 14.104 1.00 96.00 256 GLN A O 1
ATOM 1999 N N . HIS A 1 257 ? -2.753 12.973 12.679 1.00 96.00 257 HIS A N 1
ATOM 2000 C CA . HIS A 1 257 ? -1.920 13.092 11.494 1.00 96.00 257 HIS A CA 1
ATOM 2001 C C . HIS A 1 257 ? -1.013 14.333 11.618 1.00 96.00 257 HIS A C 1
ATOM 2003 O O . HIS A 1 257 ? -1.517 15.394 12.005 1.00 96.00 257 HIS A O 1
ATOM 2009 N N . PRO A 1 258 ? 0.293 14.248 11.310 1.00 94.44 258 PRO A N 1
ATOM 2010 C CA . PRO A 1 258 ? 1.229 15.362 11.458 1.00 94.44 258 PRO A CA 1
ATOM 2011 C C . PRO A 1 258 ? 0.863 16.624 10.663 1.00 94.44 258 PRO A C 1
ATOM 2013 O O . PRO A 1 258 ? 1.275 17.722 11.033 1.00 94.44 258 PRO A O 1
ATOM 2016 N N . GLU A 1 259 ? 0.067 16.491 9.604 1.00 94.44 259 GLU A N 1
ATOM 2017 C CA . GLU A 1 259 ? -0.426 17.613 8.789 1.00 94.44 259 GLU A CA 1
ATOM 2018 C C . GLU A 1 259 ? -1.764 18.187 9.279 1.00 94.44 259 GLU A C 1
ATOM 2020 O O . GLU A 1 259 ? -2.207 19.235 8.814 1.00 94.44 259 GLU A O 1
ATOM 2025 N N . ASN A 1 260 ? -2.422 17.519 10.229 1.00 93.50 260 ASN A N 1
ATOM 2026 C CA . ASN A 1 260 ? -3.746 17.901 10.699 1.00 93.50 260 ASN A CA 1
ATOM 2027 C C . ASN A 1 260 ? -3.650 18.747 11.973 1.00 93.50 260 ASN A C 1
ATOM 2029 O O . ASN A 1 260 ? -2.937 18.416 12.919 1.00 93.50 260 ASN A O 1
ATOM 2033 N N . ASP A 1 261 ? -4.434 19.824 12.038 1.00 93.62 261 ASP A N 1
ATOM 2034 C CA . ASP A 1 261 ? -4.583 20.628 13.251 1.00 93.62 261 ASP A CA 1
ATOM 2035 C C . ASP A 1 261 ? -5.511 19.957 14.277 1.00 93.62 261 ASP A C 1
ATOM 2037 O O . ASP A 1 261 ? -6.618 19.513 13.960 1.00 93.62 261 ASP A O 1
ATOM 2041 N N . CYS A 1 262 ? -5.120 20.011 15.551 1.00 94.44 262 CYS A N 1
ATOM 2042 C CA . CYS A 1 262 ? -5.957 19.658 16.694 1.00 94.44 262 CYS A CA 1
ATOM 2043 C C . CYS A 1 262 ? -6.072 20.824 17.696 1.00 94.44 262 CYS A C 1
ATOM 2045 O O . CYS A 1 262 ? -5.182 21.675 17.786 1.00 94.44 262 CYS A O 1
ATOM 2047 N N . PRO A 1 263 ? -7.143 20.890 18.516 1.00 94.44 263 PRO A N 1
ATOM 2048 C CA . PRO A 1 263 ? -7.280 21.928 19.536 1.00 94.44 263 PRO A CA 1
ATOM 2049 C C . PRO A 1 263 ? -6.071 21.984 20.484 1.00 94.44 263 PRO A C 1
ATOM 2051 O O . PRO A 1 263 ? -5.835 21.070 21.270 1.00 94.44 263 PRO A O 1
ATOM 2054 N N . GLY A 1 264 ? -5.304 23.076 20.411 1.00 92.50 264 GLY A N 1
ATOM 2055 C CA . GLY A 1 264 ? -4.095 23.275 21.218 1.00 92.50 264 GLY A CA 1
ATOM 2056 C C . GLY A 1 264 ? -2.859 22.494 20.750 1.00 92.50 264 GLY A C 1
ATOM 2057 O O . GLY A 1 264 ? -1.839 22.550 21.433 1.00 92.50 264 GLY A O 1
ATOM 2058 N N . ARG A 1 265 ? -2.932 21.800 19.608 1.00 92.81 265 ARG A N 1
ATOM 2059 C CA . ARG A 1 265 ? -1.830 21.063 18.976 1.00 92.81 265 ARG A CA 1
ATOM 2060 C C . ARG A 1 265 ? -1.861 21.308 17.459 1.00 92.81 265 ARG A C 1
ATOM 2062 O O . ARG A 1 265 ? -2.563 20.578 16.760 1.00 92.81 265 ARG A O 1
ATOM 2069 N N . PRO A 1 266 ? -1.195 22.366 16.965 1.00 93.00 266 PRO A N 1
ATOM 2070 C CA . PRO A 1 266 ? -1.162 22.654 15.533 1.00 93.00 266 PRO A CA 1
ATOM 2071 C C . PRO A 1 266 ? -0.434 21.546 14.763 1.00 93.00 266 PRO A C 1
ATOM 2073 O O . PRO A 1 266 ? 0.332 20.792 15.368 1.00 93.00 266 PRO A O 1
ATOM 2076 N N . ALA A 1 267 ? -0.660 21.483 13.453 1.00 93.75 267 ALA A N 1
ATOM 2077 C CA . ALA A 1 267 ? 0.089 20.616 12.550 1.00 93.75 267 ALA A CA 1
ATOM 2078 C C . ALA A 1 267 ? 1.612 20.845 12.669 1.00 93.75 267 ALA A C 1
ATOM 2080 O O . ALA A 1 267 ? 2.078 21.977 12.849 1.00 93.75 267 ALA A O 1
ATOM 2081 N N . GLU A 1 268 ? 2.386 19.765 12.568 1.00 92.62 268 GLU A N 1
ATOM 2082 C CA . GLU A 1 268 ? 3.854 19.788 12.554 1.00 92.62 268 GLU A CA 1
ATOM 2083 C C . GLU A 1 268 ? 4.407 20.063 11.151 1.00 92.62 268 GLU A C 1
ATOM 2085 O O . GLU A 1 268 ? 5.463 20.690 11.018 1.00 92.62 268 GLU A O 1
ATOM 2090 N N . PHE A 1 269 ? 3.668 19.661 10.112 1.00 90.00 269 PHE A N 1
ATOM 2091 C CA . PHE A 1 269 ? 4.034 19.850 8.710 1.00 90.00 269 PHE A CA 1
ATOM 2092 C C . PHE A 1 269 ? 2.930 20.578 7.931 1.00 90.00 269 PHE A C 1
ATOM 2094 O O . PHE A 1 269 ? 1.755 20.494 8.292 1.00 90.00 269 PHE A O 1
ATOM 2101 N N . PRO A 1 270 ? 3.286 21.335 6.877 1.00 85.88 270 PRO A N 1
ATOM 2102 C CA . PRO A 1 270 ? 2.294 21.917 5.984 1.00 85.88 270 PRO A CA 1
ATOM 2103 C C . PRO A 1 270 ? 1.611 20.813 5.168 1.00 85.88 270 PRO A C 1
ATOM 2105 O O . PRO A 1 270 ? 2.300 20.035 4.523 1.00 85.88 270 PRO A O 1
ATOM 2108 N N . GLY A 1 271 ? 0.282 20.800 5.143 1.00 85.06 271 GLY A N 1
ATOM 2109 C CA . GLY A 1 271 ? -0.505 19.807 4.413 1.00 85.06 271 GLY A CA 1
ATOM 2110 C C . GLY A 1 271 ? -1.964 19.829 4.858 1.00 85.06 271 GLY A C 1
ATOM 2111 O O . GLY A 1 271 ? -2.372 20.721 5.608 1.00 85.06 271 GLY A O 1
ATOM 2112 N N . ASP A 1 272 ? -2.748 18.876 4.364 1.00 84.19 272 ASP A N 1
ATOM 2113 C CA . ASP A 1 272 ? -4.105 18.613 4.840 1.00 84.19 272 ASP A CA 1
ATOM 2114 C C . ASP A 1 272 ? -4.494 17.170 4.514 1.00 84.19 272 ASP A C 1
ATOM 2116 O O . ASP A 1 272 ? -4.772 16.845 3.362 1.00 84.19 272 ASP A O 1
ATOM 2120 N N . CYS A 1 273 ? -4.564 16.335 5.546 1.00 84.69 273 CYS A N 1
ATOM 2121 C CA . CYS A 1 273 ? -4.990 14.942 5.456 1.00 84.69 273 CYS A CA 1
ATOM 2122 C C . CYS A 1 273 ? -6.274 14.707 6.249 1.00 84.69 273 CYS A C 1
ATOM 2124 O O . CYS A 1 273 ? -6.496 13.648 6.826 1.00 84.69 273 CYS A O 1
ATOM 2126 N N . ARG A 1 274 ? -7.146 15.719 6.332 1.00 84.50 274 ARG A N 1
ATOM 2127 C CA . ARG A 1 274 ? -8.434 15.605 7.037 1.00 84.50 274 ARG A CA 1
ATOM 2128 C C . ARG A 1 274 ? -9.503 14.878 6.232 1.00 84.50 274 ARG A C 1
ATOM 2130 O O . ARG A 1 274 ? -10.607 14.724 6.754 1.00 84.50 274 ARG A O 1
ATOM 2137 N N . ASP A 1 275 ? -9.227 14.487 4.993 1.00 88.88 275 ASP A N 1
ATOM 2138 C CA . ASP A 1 275 ? -10.130 13.651 4.209 1.00 88.88 275 ASP A CA 1
ATOM 2139 C C . ASP A 1 275 ? -9.975 12.178 4.623 1.00 88.88 275 ASP A C 1
ATOM 2141 O O . ASP A 1 275 ? -8.858 11.737 4.900 1.00 88.88 275 ASP A O 1
ATOM 2145 N N . PRO A 1 276 ? -11.075 11.400 4.672 1.00 86.56 276 PRO A N 1
ATOM 2146 C CA . PRO A 1 276 ? -11.044 10.036 5.199 1.00 86.56 276 PRO A CA 1
ATOM 2147 C C . PRO A 1 276 ? -10.089 9.113 4.445 1.00 86.56 276 PRO A C 1
ATOM 2149 O O . PRO A 1 276 ? -9.510 8.231 5.067 1.00 86.56 276 PRO A O 1
ATOM 2152 N N . ASN A 1 277 ? -9.871 9.354 3.150 1.00 88.38 277 ASN A N 1
ATOM 2153 C CA . ASN A 1 277 ? -8.971 8.542 2.342 1.00 88.38 277 ASN A CA 1
ATOM 2154 C C . ASN A 1 277 ? -7.528 8.574 2.871 1.00 88.38 277 ASN A C 1
ATOM 2156 O O . ASN A 1 277 ? -6.919 7.518 2.938 1.00 88.38 277 ASN A O 1
ATOM 2160 N N . CYS A 1 278 ? -7.041 9.736 3.327 1.00 91.06 278 CYS A N 1
ATOM 2161 C CA . CYS A 1 278 ? -5.707 9.875 3.920 1.00 91.06 278 CYS A CA 1
ATOM 2162 C C . CYS A 1 278 ? -5.713 9.471 5.409 1.00 91.06 278 CYS A C 1
ATOM 2164 O O . CYS A 1 278 ? -5.110 8.478 5.806 1.00 91.06 278 CYS A O 1
ATOM 2166 N N . ASP A 1 279 ? -6.509 10.164 6.234 1.00 93.19 279 ASP A N 1
ATOM 2167 C CA . ASP A 1 279 ? -6.490 10.004 7.699 1.00 93.19 279 ASP A CA 1
ATOM 2168 C C . ASP A 1 279 ? -6.801 8.551 8.126 1.00 93.19 279 ASP A C 1
ATOM 2170 O O . ASP A 1 279 ? -6.212 8.020 9.071 1.00 93.19 279 ASP A O 1
ATOM 2174 N N . ALA A 1 280 ? -7.782 7.904 7.476 1.00 96.94 280 ALA A N 1
ATOM 2175 C CA . ALA A 1 280 ? -8.241 6.584 7.898 1.00 96.94 280 ALA A CA 1
ATOM 2176 C C . ALA A 1 280 ? -7.277 5.473 7.491 1.00 96.94 280 ALA A C 1
ATOM 2178 O O . ALA A 1 280 ? -7.045 4.573 8.300 1.00 96.94 280 ALA A O 1
ATOM 2179 N N . VAL A 1 281 ? -6.712 5.539 6.282 1.00 95.62 281 VAL A N 1
ATOM 2180 C CA . VAL A 1 281 ? -5.803 4.501 5.785 1.00 95.62 281 VAL A CA 1
ATOM 2181 C C . VAL A 1 281 ? -4.489 4.497 6.574 1.00 95.62 281 VAL A C 1
ATOM 2183 O O . VAL A 1 281 ? -4.036 3.429 6.985 1.00 95.62 281 VAL A O 1
ATOM 2186 N N . GLU A 1 282 ? -3.963 5.675 6.914 1.00 95.38 282 GLU A N 1
ATOM 2187 C CA . GLU A 1 282 ? -2.715 5.839 7.670 1.00 95.38 282 GLU A CA 1
ATOM 2188 C C . GLU A 1 282 ? -2.868 5.483 9.147 1.00 95.38 282 GLU A C 1
ATOM 2190 O O . GLU A 1 282 ? -2.023 4.797 9.730 1.00 95.38 282 GLU A O 1
ATOM 2195 N N . PHE A 1 283 ? -3.967 5.911 9.778 1.00 97.75 283 PHE A N 1
ATOM 2196 C CA . PHE A 1 283 ? -4.279 5.472 11.136 1.00 97.75 283 PHE A CA 1
ATOM 2197 C C . PHE A 1 283 ? -4.420 3.949 11.185 1.00 97.75 283 PHE A C 1
ATOM 2199 O O . PHE A 1 283 ? -3.841 3.296 12.056 1.00 97.75 283 PHE A O 1
ATOM 2206 N N . TYR A 1 284 ? -5.182 3.379 10.248 1.00 98.44 284 TYR A N 1
ATOM 2207 C CA . TYR A 1 284 ? -5.441 1.947 10.220 1.00 98.44 284 TYR A CA 1
ATOM 2208 C C . TYR A 1 284 ? -4.165 1.136 9.980 1.00 98.44 284 TYR A C 1
ATOM 2210 O O . TYR A 1 284 ? -3.945 0.137 10.665 1.00 98.44 284 TYR A O 1
ATOM 2218 N N . GLN A 1 285 ? -3.284 1.606 9.096 1.00 97.75 285 GLN A N 1
ATOM 2219 C CA . GLN A 1 285 ? -1.965 1.020 8.877 1.00 97.75 285 GLN A CA 1
ATOM 2220 C C . GLN A 1 285 ? -1.162 0.936 10.179 1.00 97.75 285 GLN A C 1
ATOM 2222 O O . GLN A 1 285 ? -0.681 -0.144 10.531 1.00 97.75 285 GLN A O 1
ATOM 2227 N N . GLN A 1 286 ? -1.080 2.025 10.947 1.00 98.06 286 GLN A N 1
ATOM 2228 C CA . GLN A 1 286 ? -0.320 2.036 12.202 1.00 98.06 286 GLN A CA 1
ATOM 2229 C C . GLN A 1 286 ? -0.924 1.084 13.238 1.00 98.06 286 GLN A C 1
ATOM 2231 O O . GLN A 1 286 ? -0.190 0.439 13.993 1.00 98.06 286 GLN A O 1
ATOM 2236 N N . VAL A 1 287 ? -2.257 0.972 13.265 1.00 98.50 287 VAL A N 1
ATOM 2237 C CA . VAL A 1 287 ? -2.976 0.018 14.117 1.00 98.50 287 VAL A CA 1
ATOM 2238 C C . VAL A 1 287 ? -2.612 -1.417 13.748 1.00 98.50 287 VAL A C 1
ATOM 2240 O O . VAL A 1 287 ? -2.183 -2.170 14.621 1.00 98.50 287 VAL A O 1
ATOM 2243 N N . VAL A 1 288 ? -2.763 -1.802 12.480 1.00 98.38 288 VAL A N 1
ATOM 2244 C CA . VAL A 1 288 ? -2.523 -3.177 12.017 1.00 98.38 288 VAL A CA 1
ATOM 2245 C C . VAL A 1 288 ? -1.057 -3.569 12.202 1.00 98.38 288 VAL A C 1
ATOM 2247 O O . VAL A 1 288 ? -0.774 -4.625 12.768 1.00 98.38 288 VAL A O 1
ATOM 2250 N N . VAL A 1 289 ? -0.122 -2.698 11.818 1.00 98.06 289 VAL A N 1
ATOM 2251 C CA . VAL A 1 289 ? 1.320 -2.956 11.943 1.00 98.06 289 VAL A CA 1
ATOM 2252 C C . VAL A 1 289 ? 1.738 -3.106 13.405 1.00 98.06 289 VAL A C 1
ATOM 2254 O O . VAL A 1 289 ? 2.432 -4.069 13.739 1.00 98.06 289 VAL A O 1
ATOM 2257 N N . LEU A 1 290 ? 1.277 -2.220 14.299 1.00 98.31 290 LEU A N 1
ATOM 2258 C CA . LEU A 1 290 ? 1.607 -2.343 15.719 1.00 98.31 290 LEU A CA 1
ATOM 2259 C C . LEU A 1 290 ? 1.002 -3.616 16.322 1.00 98.31 290 LEU A C 1
ATOM 2261 O O . LEU A 1 290 ? 1.718 -4.361 16.986 1.00 98.31 290 LEU A O 1
ATOM 2265 N N . ARG A 1 291 ? -0.275 -3.924 16.045 1.00 98.06 291 ARG A N 1
ATOM 2266 C CA . ARG A 1 291 ? -0.928 -5.156 16.534 1.00 98.06 291 ARG A CA 1
ATOM 2267 C C . ARG A 1 291 ? -0.254 -6.433 16.029 1.00 98.06 291 ARG A C 1
ATOM 2269 O O . ARG A 1 291 ? -0.193 -7.408 16.772 1.00 98.06 291 ARG A O 1
ATOM 2276 N N . ALA A 1 292 ? 0.302 -6.418 14.818 1.00 97.50 292 ALA A N 1
ATOM 2277 C CA . ALA A 1 292 ? 1.088 -7.525 14.279 1.00 97.50 292 ALA A CA 1
ATOM 2278 C C . ALA A 1 292 ? 2.451 -7.706 14.975 1.00 97.50 292 ALA A C 1
ATOM 2280 O O . ALA A 1 292 ? 3.139 -8.690 14.718 1.00 97.50 292 ALA A O 1
ATOM 2281 N N . GLY A 1 293 ? 2.853 -6.791 15.866 1.00 96.94 293 GLY A N 1
ATOM 2282 C CA . GLY A 1 293 ? 4.129 -6.831 16.583 1.00 96.94 293 GLY A CA 1
ATOM 2283 C C . GLY A 1 293 ? 5.280 -6.167 15.826 1.00 96.94 293 GLY A C 1
ATOM 2284 O O . GLY A 1 293 ? 6.442 -6.498 16.068 1.00 96.94 293 GLY A O 1
ATOM 2285 N N . MET A 1 294 ? 4.967 -5.264 14.896 1.00 96.50 294 MET A N 1
ATOM 2286 C CA . MET A 1 294 ? 5.938 -4.484 14.132 1.00 96.50 294 MET A CA 1
ATOM 2287 C C . MET A 1 294 ? 5.915 -3.011 14.548 1.00 96.50 294 MET A C 1
ATOM 2289 O O . MET A 1 294 ? 4.934 -2.503 15.082 1.00 96.50 294 MET A O 1
ATOM 2293 N N . GLU A 1 295 ? 7.005 -2.304 14.268 1.00 94.31 295 GLU A N 1
ATOM 2294 C CA . GLU A 1 295 ? 7.070 -0.852 14.427 1.00 94.31 295 GLU A CA 1
ATOM 2295 C C . GLU A 1 295 ? 6.614 -0.175 13.122 1.00 94.31 295 GLU A C 1
ATOM 2297 O O . GLU A 1 295 ? 7.214 -0.440 12.074 1.00 94.31 295 GLU A O 1
ATOM 2302 N N . PRO A 1 296 ? 5.587 0.695 13.150 1.00 94.62 296 PRO A N 1
ATOM 2303 C CA . PRO A 1 296 ? 5.256 1.568 12.028 1.00 94.62 296 PRO A CA 1
ATOM 2304 C C . PRO A 1 296 ? 6.433 2.470 11.630 1.00 94.62 296 PRO A C 1
ATOM 2306 O O . PRO A 1 296 ? 7.226 2.882 12.479 1.00 94.62 296 PRO A O 1
ATOM 2309 N N . GLY A 1 297 ? 6.538 2.800 10.338 1.00 90.88 297 GLY A N 1
ATOM 2310 C CA . GLY A 1 297 ? 7.623 3.638 9.804 1.00 90.88 297 GLY A CA 1
ATOM 2311 C C . GLY A 1 297 ? 7.618 5.065 10.344 1.00 90.88 297 GLY A C 1
ATOM 2312 O O . GLY A 1 297 ? 8.673 5.688 10.483 1.00 90.88 297 GLY A O 1
ATOM 2313 N N . TRP A 1 298 ? 6.439 5.542 10.725 1.00 93.31 298 TRP A N 1
ATOM 2314 C CA . TRP A 1 298 ? 6.224 6.769 11.470 1.00 93.31 298 TRP A CA 1
ATOM 2315 C C . TRP A 1 298 ? 5.022 6.601 12.398 1.00 93.31 298 TRP A C 1
ATOM 2317 O O . TRP A 1 298 ? 4.264 5.635 12.310 1.00 93.31 298 TRP A O 1
ATOM 2327 N N . ARG A 1 299 ? 4.862 7.542 13.329 1.00 94.38 299 ARG A N 1
ATOM 2328 C CA . ARG A 1 299 ? 3.768 7.530 14.298 1.00 94.38 299 ARG A CA 1
ATOM 2329 C C . ARG A 1 299 ? 3.024 8.848 14.263 1.00 94.38 299 ARG A C 1
ATOM 2331 O O . ARG A 1 299 ? 3.647 9.908 14.312 1.00 94.38 299 ARG A O 1
ATOM 2338 N N . GLY A 1 300 ? 1.698 8.776 14.224 1.00 95.50 300 GLY A N 1
ATOM 2339 C CA . GLY A 1 300 ? 0.861 9.943 14.464 1.00 95.50 300 GLY A CA 1
ATOM 2340 C C . GLY A 1 300 ? 1.116 10.513 15.855 1.00 95.50 300 GLY A C 1
ATOM 2341 O O . GLY A 1 300 ? 1.516 9.809 16.787 1.00 95.50 300 GLY A O 1
ATOM 2342 N N . ILE A 1 301 ? 0.873 11.809 16.014 1.00 95.62 301 ILE A N 1
ATOM 2343 C CA . ILE A 1 301 ? 1.143 12.511 17.266 1.00 95.62 301 ILE A CA 1
ATOM 2344 C C . ILE A 1 301 ? 0.257 11.917 18.369 1.00 95.62 301 ILE A C 1
ATOM 2346 O O . ILE A 1 301 ? -0.974 11.963 18.306 1.00 95.62 301 ILE A O 1
ATOM 2350 N N . GLY A 1 302 ? 0.903 11.365 19.399 1.00 95.44 302 GLY A N 1
ATOM 2351 C CA . GLY A 1 302 ? 0.246 10.710 20.531 1.00 95.44 302 GLY A CA 1
ATOM 2352 C C . GLY A 1 302 ? -0.107 9.236 20.320 1.00 95.44 302 GLY A C 1
ATOM 2353 O O . GLY A 1 302 ? -0.688 8.656 21.238 1.00 95.44 302 GLY A O 1
ATOM 2354 N N . PHE A 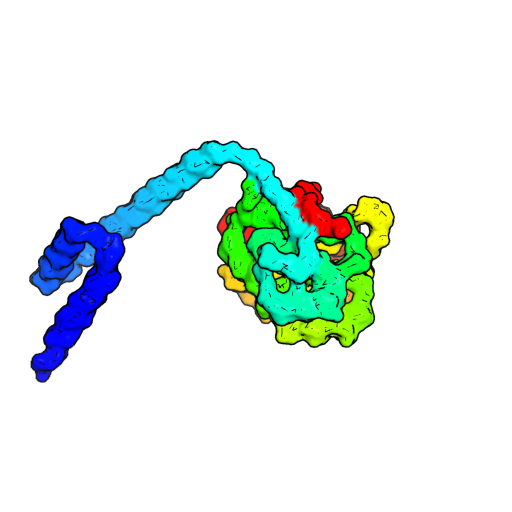1 303 ? 0.237 8.643 19.168 1.00 97.88 303 PHE A N 1
ATOM 2355 C CA . PHE A 1 303 ? -0.011 7.226 18.907 1.00 97.88 303 PHE A CA 1
ATOM 2356 C C . PHE A 1 303 ? 0.742 6.333 19.909 1.00 97.88 303 PHE A C 1
ATOM 2358 O O . PHE A 1 303 ? 1.877 6.660 20.264 1.00 97.88 303 PHE A O 1
ATOM 2365 N N . PRO A 1 304 ? 0.147 5.215 20.361 1.00 97.56 304 PRO A N 1
ATOM 2366 C CA . PRO A 1 304 ? 0.766 4.316 21.333 1.00 97.56 304 PRO A CA 1
ATOM 2367 C C . PRO A 1 304 ? 2.106 3.732 20.877 1.00 97.56 304 PRO A C 1
ATOM 2369 O O . PRO A 1 304 ? 2.300 3.448 19.693 1.00 97.56 304 PRO A O 1
ATOM 2372 N N . GLU A 1 305 ? 3.010 3.498 21.832 1.00 96.06 305 GLU A N 1
ATOM 2373 C CA . GLU A 1 305 ? 4.308 2.859 21.565 1.00 96.06 305 GLU A CA 1
ATOM 2374 C C . GLU A 1 305 ? 4.232 1.334 21.685 1.00 96.06 305 GLU A C 1
ATOM 2376 O O . GLU A 1 305 ? 5.045 0.623 21.102 1.00 96.06 305 GLU A O 1
ATOM 2381 N N . THR A 1 306 ? 3.254 0.819 22.433 1.00 97.50 306 THR A N 1
ATOM 2382 C CA . THR A 1 306 ? 3.123 -0.614 22.725 1.00 97.50 306 THR A CA 1
ATOM 2383 C C . THR A 1 306 ? 1.774 -1.168 22.288 1.00 97.50 306 THR A C 1
ATOM 2385 O O . THR A 1 306 ? 0.768 -0.452 22.239 1.00 97.50 306 THR A O 1
ATOM 2388 N N . VAL A 1 307 ? 1.742 -2.474 22.009 1.00 97.69 307 VAL A N 1
ATOM 2389 C CA . VAL A 1 307 ? 0.502 -3.195 21.692 1.00 97.69 307 VAL A CA 1
ATOM 2390 C C . VAL A 1 307 ? -0.477 -3.098 22.856 1.00 97.69 307 VAL A C 1
ATOM 2392 O O . VAL A 1 307 ? -1.656 -2.854 22.641 1.00 97.69 307 VAL A O 1
ATOM 2395 N N . GLU A 1 308 ? -0.003 -3.219 24.095 1.00 98.19 308 GLU A N 1
ATOM 2396 C CA . GLU A 1 308 ? -0.847 -3.159 25.286 1.00 98.19 308 GLU A CA 1
ATOM 2397 C C . GLU A 1 308 ? -1.544 -1.800 25.443 1.00 98.19 308 GLU A C 1
ATOM 2399 O O . GLU A 1 308 ? -2.735 -1.743 25.764 1.00 98.19 308 GLU A O 1
ATOM 2404 N N . GLU A 1 309 ? -0.823 -0.702 25.202 1.00 98.31 309 GLU A N 1
ATOM 2405 C CA . GLU A 1 309 ? -1.406 0.641 25.214 1.00 98.31 309 GLU A CA 1
ATOM 2406 C C . GLU A 1 309 ? -2.420 0.815 24.082 1.00 98.31 309 GLU A C 1
ATOM 2408 O O . GLU A 1 309 ? -3.532 1.289 24.335 1.00 98.31 309 GLU A O 1
ATOM 2413 N N . LEU A 1 310 ? -2.080 0.380 22.864 1.00 98.44 310 LEU A N 1
ATOM 2414 C CA . LEU A 1 310 ? -2.986 0.430 21.718 1.00 98.44 310 LEU A CA 1
ATOM 2415 C C . LEU A 1 310 ? -4.276 -0.356 21.980 1.00 98.44 310 LEU A C 1
ATOM 2417 O O . LEU A 1 310 ? -5.371 0.183 21.825 1.00 98.44 310 LEU A O 1
ATOM 2421 N N . GLU A 1 311 ? -4.164 -1.592 22.457 1.00 98.31 311 GLU A N 1
ATOM 2422 C CA . GLU A 1 311 ? -5.300 -2.457 22.786 1.00 98.31 311 GLU A CA 1
ATOM 2423 C C . GLU A 1 311 ? -6.221 -1.838 23.842 1.00 98.31 311 GLU A C 1
ATOM 2425 O O . GLU A 1 311 ? -7.444 -1.992 23.785 1.00 98.31 311 GLU A O 1
ATOM 2430 N N . SER A 1 312 ? -5.665 -1.092 24.799 1.00 98.31 312 SER A N 1
ATOM 2431 C CA . SER A 1 312 ? -6.467 -0.393 25.809 1.00 98.31 312 SER A CA 1
ATOM 2432 C C . SER A 1 312 ? -7.279 0.776 25.238 1.00 98.31 312 SER A C 1
ATOM 2434 O O . SER A 1 312 ? -8.285 1.176 25.830 1.00 98.31 312 SER A O 1
ATOM 2436 N N . LEU A 1 313 ? -6.845 1.323 24.100 1.00 98.50 313 LEU A N 1
ATOM 2437 C CA . LEU A 1 313 ? -7.438 2.493 23.469 1.00 98.50 313 LEU A CA 1
ATOM 2438 C C . LEU A 1 313 ? -8.438 2.128 22.381 1.00 98.50 313 LEU A C 1
ATOM 2440 O O . LEU A 1 313 ? -9.417 2.863 22.250 1.00 98.50 313 LEU A O 1
ATOM 2444 N N . LEU A 1 314 ? -8.211 1.055 21.617 1.00 98.62 314 LEU A N 1
ATOM 2445 C CA . LEU A 1 314 ? -9.062 0.630 20.498 1.00 98.62 314 LEU A CA 1
ATOM 2446 C C . LEU A 1 314 ? -10.474 0.227 20.943 1.00 98.62 314 LEU A C 1
ATOM 2448 O O . LEU A 1 314 ? -10.672 -0.348 22.015 1.00 98.62 314 LEU A O 1
ATOM 2452 N N . SER A 1 315 ? -11.465 0.506 20.097 1.00 98.69 315 SER A N 1
ATOM 2453 C CA . SER A 1 315 ? -12.830 0.028 20.311 1.00 98.69 315 SER A CA 1
ATOM 2454 C C . SER A 1 315 ? -12.951 -1.476 20.050 1.00 98.69 315 SER A C 1
ATOM 2456 O O . SER A 1 315 ? -12.212 -2.060 19.262 1.00 98.69 315 SER A O 1
ATOM 2458 N N . GLU A 1 316 ? -13.926 -2.123 20.689 1.00 98.62 316 GLU A N 1
ATOM 2459 C CA . GLU A 1 316 ? -14.181 -3.555 20.470 1.00 98.62 316 GLU A CA 1
ATOM 2460 C C . GLU A 1 316 ? -14.617 -3.860 19.028 1.00 98.62 316 GLU A C 1
ATOM 2462 O O . GLU A 1 316 ? -14.397 -4.962 18.540 1.00 98.62 316 GLU A O 1
ATOM 2467 N N . GLU A 1 317 ? -15.210 -2.884 18.333 1.00 98.50 317 GLU A N 1
ATOM 2468 C CA . GLU A 1 317 ? -15.666 -3.051 16.952 1.00 98.50 317 GLU A CA 1
ATOM 2469 C C . GLU A 1 317 ? -14.492 -3.192 15.974 1.00 98.50 317 GLU A C 1
ATOM 2471 O O . GLU A 1 317 ? -14.482 -4.130 15.179 1.00 98.50 317 GLU A O 1
ATOM 2476 N N . ILE A 1 318 ? -13.476 -2.321 16.057 1.00 98.50 318 ILE A N 1
ATOM 2477 C CA . ILE A 1 318 ? -12.298 -2.445 15.186 1.00 98.50 318 ILE A CA 1
ATOM 2478 C C . ILE A 1 318 ? -11.458 -3.677 15.538 1.00 98.50 318 ILE A C 1
ATOM 2480 O O . ILE A 1 318 ? -10.957 -4.343 14.636 1.00 98.50 318 ILE A O 1
ATOM 2484 N N . LYS A 1 319 ? -11.349 -4.032 16.826 1.00 98.62 319 LYS A N 1
ATOM 2485 C CA . LYS A 1 319 ? -10.670 -5.269 17.240 1.00 98.62 319 LYS A CA 1
ATOM 2486 C C . LYS A 1 319 ? -11.348 -6.485 16.628 1.00 98.62 319 LYS A C 1
ATOM 2488 O O . LYS A 1 319 ? -10.679 -7.288 15.995 1.00 98.62 319 LYS A O 1
ATOM 2493 N N . ALA A 1 320 ? -12.676 -6.573 16.738 1.00 98.44 320 ALA A N 1
ATOM 2494 C CA . ALA A 1 320 ? -13.441 -7.659 16.138 1.00 98.44 320 ALA A CA 1
ATOM 2495 C C . ALA A 1 320 ? -13.269 -7.717 14.613 1.00 98.44 320 ALA A C 1
ATOM 2497 O O . ALA A 1 320 ? -13.127 -8.806 14.071 1.00 98.44 320 ALA A O 1
ATOM 2498 N N . ALA A 1 321 ? -13.238 -6.567 13.932 1.00 97.81 321 ALA A N 1
ATOM 2499 C CA . ALA A 1 321 ? -12.995 -6.510 12.494 1.00 97.81 321 ALA A CA 1
ATOM 2500 C C . ALA A 1 321 ? -11.599 -7.024 12.104 1.00 97.81 321 ALA A C 1
ATOM 2502 O O . ALA A 1 321 ? -11.484 -7.779 11.144 1.00 97.81 321 ALA A O 1
ATOM 2503 N N . ILE A 1 322 ? -10.550 -6.642 12.836 1.00 97.81 322 ILE A N 1
ATOM 2504 C CA . ILE A 1 322 ? -9.179 -7.086 12.543 1.00 97.81 322 ILE A CA 1
ATOM 2505 C C . ILE A 1 322 ? -8.969 -8.561 12.926 1.00 97.81 322 ILE A C 1
ATOM 2507 O O . ILE A 1 322 ? -8.266 -9.288 12.228 1.00 97.81 322 ILE A O 1
ATOM 2511 N N . ASP A 1 323 ? -9.571 -9.008 14.028 1.00 97.69 323 ASP A N 1
ATOM 2512 C CA . ASP A 1 323 ? -9.387 -10.364 14.555 1.00 97.69 323 ASP A CA 1
ATOM 2513 C C . ASP A 1 323 ? -10.210 -11.413 13.787 1.00 97.69 323 ASP A C 1
ATOM 2515 O O . ASP A 1 323 ? -9.949 -12.615 13.916 1.00 97.69 323 ASP A O 1
ATOM 2519 N N . ASP A 1 324 ? -11.186 -10.985 12.978 1.00 97.81 324 ASP A N 1
ATOM 2520 C CA . ASP A 1 324 ? -11.968 -11.882 12.135 1.00 97.81 324 ASP A CA 1
ATOM 2521 C C . ASP A 1 324 ? -11.061 -12.550 11.079 1.00 97.81 324 ASP A C 1
ATOM 2523 O O . ASP A 1 324 ? -10.499 -11.870 10.212 1.00 97.81 324 ASP A O 1
ATOM 2527 N N . PRO A 1 325 ? -10.900 -13.889 11.110 1.00 96.31 325 PRO A N 1
ATOM 2528 C CA . PRO A 1 325 ? -10.112 -14.605 10.113 1.00 96.31 325 PRO A CA 1
ATOM 2529 C C . PRO A 1 325 ? -10.593 -14.424 8.680 1.00 96.31 325 PRO A C 1
ATOM 2531 O O . PRO A 1 325 ? -9.785 -14.625 7.782 1.00 96.31 325 PRO A O 1
ATOM 2534 N N . ALA A 1 326 ? -11.850 -14.040 8.459 1.00 95.69 326 ALA A N 1
ATOM 2535 C CA . ALA A 1 326 ? -12.377 -13.804 7.122 1.00 95.69 326 ALA A CA 1
ATOM 2536 C C . ALA A 1 326 ? -11.774 -12.572 6.430 1.00 95.69 326 ALA A C 1
ATOM 2538 O O . ALA A 1 326 ? -11.940 -12.435 5.225 1.00 95.69 326 ALA A O 1
ATOM 2539 N N . HIS A 1 327 ? -11.102 -11.678 7.163 1.00 96.06 327 HIS A N 1
ATOM 2540 C CA . HIS A 1 327 ? -10.526 -10.455 6.595 1.00 96.06 327 HIS A CA 1
ATOM 2541 C C . HIS A 1 327 ? -9.016 -10.532 6.365 1.00 96.06 327 HIS A C 1
ATOM 2543 O O . HIS A 1 327 ? -8.438 -9.536 5.936 1.00 96.06 327 HIS A O 1
ATOM 2549 N N . HIS A 1 328 ? -8.374 -11.661 6.691 1.00 96.31 328 HIS A N 1
ATOM 2550 C CA . HIS A 1 328 ? -6.968 -11.938 6.362 1.00 96.31 328 HIS A CA 1
ATOM 2551 C C . HIS A 1 328 ? -5.984 -10.805 6.724 1.00 96.31 328 HIS A C 1
ATOM 2553 O O . HIS A 1 328 ? -5.001 -10.565 6.031 1.00 96.31 328 HIS A O 1
ATOM 2559 N N . GLN A 1 329 ? -6.245 -10.095 7.828 1.00 97.06 329 GLN A N 1
ATOM 2560 C CA . GLN A 1 329 ? -5.393 -8.997 8.294 1.00 97.06 329 GLN A CA 1
ATOM 2561 C C . GLN A 1 329 ? -4.019 -9.500 8.736 1.00 97.06 329 GLN A C 1
ATOM 2563 O O . GLN A 1 329 ? -3.880 -10.664 9.113 1.00 97.06 329 GLN A O 1
ATOM 2568 N N . LEU A 1 330 ? -3.011 -8.623 8.727 1.00 96.56 330 LEU A N 1
ATOM 2569 C CA . LEU A 1 330 ? -1.661 -8.960 9.182 1.00 96.56 330 LEU A CA 1
ATOM 2570 C C . LEU A 1 330 ? -1.681 -9.412 10.653 1.00 96.56 330 LEU A C 1
ATOM 2572 O O . LEU A 1 330 ? -2.122 -8.667 11.530 1.00 96.56 330 LEU A O 1
ATOM 2576 N N . ARG A 1 331 ? -1.201 -10.631 10.934 1.00 93.62 331 ARG A N 1
ATOM 2577 C CA . ARG A 1 331 ? -1.270 -11.234 12.287 1.00 93.62 331 ARG A CA 1
ATOM 2578 C C . ARG A 1 331 ? 0.048 -11.269 13.034 1.00 93.62 331 ARG A C 1
ATOM 2580 O O . ARG A 1 331 ? 0.065 -11.322 14.265 1.00 93.62 331 ARG A O 1
ATOM 2587 N N . HIS A 1 332 ? 1.142 -11.327 12.294 1.00 96.12 332 HIS A N 1
ATOM 2588 C CA . HIS A 1 332 ? 2.479 -11.560 12.818 1.00 96.12 332 HIS A CA 1
ATOM 2589 C C . HIS A 1 332 ? 3.480 -10.660 12.098 1.00 96.12 332 HIS A C 1
ATOM 2591 O O . HIS A 1 332 ? 3.180 -10.181 11.001 1.00 96.12 332 HIS A O 1
ATOM 2597 N N . PRO A 1 333 ? 4.674 -10.442 12.674 1.00 97.81 333 PRO A N 1
ATOM 2598 C CA . PRO A 1 333 ? 5.684 -9.652 12.003 1.00 97.81 333 PRO A CA 1
ATOM 2599 C C . PRO A 1 333 ? 6.087 -10.302 10.684 1.00 97.81 333 PRO A C 1
ATOM 2601 O O . PRO A 1 333 ? 6.362 -11.505 10.651 1.00 97.81 333 PRO A O 1
ATOM 2604 N N . LEU A 1 334 ? 6.173 -9.490 9.632 1.00 97.88 334 LEU A N 1
A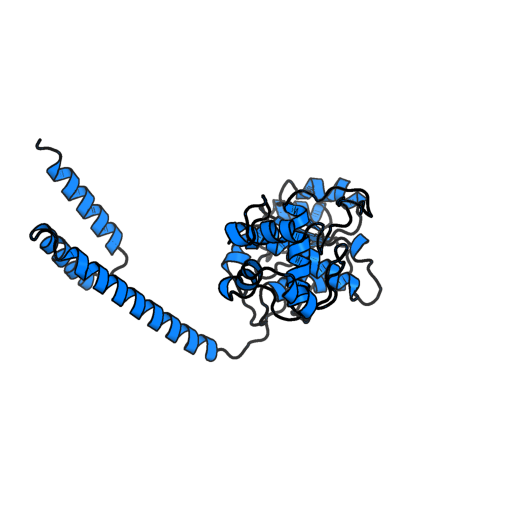TOM 2605 C CA . LEU A 1 334 ? 6.716 -9.926 8.352 1.00 97.88 334 LEU A CA 1
ATOM 2606 C C . LEU A 1 334 ? 8.170 -10.382 8.524 1.00 97.88 334 LEU A C 1
ATOM 2608 O O . LEU A 1 334 ? 8.971 -9.761 9.231 1.00 97.88 334 LEU A O 1
ATOM 2612 N N . LYS A 1 335 ? 8.509 -11.473 7.850 1.00 97.19 335 LYS A N 1
ATOM 2613 C CA . LYS A 1 335 ? 9.842 -12.072 7.786 1.00 97.19 335 LYS A CA 1
ATOM 2614 C C . LYS A 1 335 ? 10.688 -11.454 6.685 1.00 97.19 335 LYS A C 1
ATOM 2616 O O . LYS A 1 335 ? 11.915 -11.508 6.783 1.00 97.19 335 LYS A O 1
ATOM 2621 N N . PHE A 1 336 ? 10.052 -10.844 5.682 1.00 96.88 336 PHE A N 1
ATOM 2622 C CA . PHE A 1 336 ? 10.692 -10.180 4.550 1.00 96.88 336 PHE A CA 1
ATOM 2623 C C . PHE A 1 336 ? 11.464 -11.132 3.627 1.00 96.88 336 PHE A C 1
ATOM 2625 O O . PHE A 1 336 ? 12.373 -10.695 2.918 1.00 96.88 336 PHE A O 1
ATOM 2632 N N . ASP A 1 337 ? 11.126 -12.421 3.648 1.00 95.88 337 ASP A N 1
ATOM 2633 C CA . ASP A 1 337 ? 11.898 -13.504 3.034 1.00 95.88 337 ASP A CA 1
ATOM 2634 C C . ASP A 1 337 ? 11.145 -14.276 1.941 1.00 95.88 337 ASP A C 1
ATOM 2636 O O . ASP A 1 337 ? 11.644 -15.303 1.470 1.00 95.88 337 ASP A O 1
ATOM 2640 N N . TYR A 1 338 ? 9.996 -13.759 1.483 1.00 97.69 338 TYR A N 1
ATOM 2641 C CA . TYR A 1 338 ? 9.286 -14.332 0.342 1.00 97.69 338 TYR A CA 1
ATOM 2642 C C . TYR A 1 338 ? 10.240 -14.435 -0.868 1.00 97.69 338 TYR A C 1
ATOM 2644 O O . TYR A 1 338 ? 10.906 -13.451 -1.222 1.00 97.69 338 TYR A O 1
ATOM 2652 N N . PRO A 1 339 ? 10.379 -15.616 -1.494 1.00 96.81 339 PRO A N 1
ATOM 2653 C CA . PRO A 1 339 ? 11.421 -15.855 -2.481 1.00 96.81 339 PRO A CA 1
ATOM 2654 C C . PRO A 1 339 ? 11.222 -15.003 -3.740 1.00 96.81 339 PRO A C 1
ATOM 2656 O O . PRO A 1 339 ? 10.123 -14.906 -4.280 1.00 96.81 339 PRO A O 1
ATOM 2659 N N . THR A 1 340 ? 12.315 -14.425 -4.243 1.00 96.19 340 THR A N 1
ATOM 2660 C CA . THR A 1 340 ? 12.336 -13.621 -5.475 1.00 96.19 340 THR A CA 1
ATOM 2661 C C . THR A 1 340 ? 13.514 -13.999 -6.374 1.00 96.19 340 THR A C 1
ATOM 2663 O O . THR A 1 340 ? 14.581 -14.393 -5.891 1.00 96.19 340 THR A O 1
ATOM 2666 N N . THR A 1 341 ? 13.341 -13.877 -7.691 1.00 95.75 341 THR A N 1
ATOM 2667 C CA . THR A 1 341 ? 14.358 -14.189 -8.715 1.00 95.75 341 THR A CA 1
ATOM 2668 C C . THR A 1 341 ? 14.357 -13.161 -9.853 1.00 95.75 341 THR A C 1
ATOM 2670 O O . THR A 1 341 ? 13.457 -12.336 -9.951 1.00 95.75 341 THR A O 1
ATOM 2673 N N . GLY A 1 342 ? 15.382 -13.185 -10.714 1.00 90.56 342 GLY A N 1
ATOM 2674 C CA . GLY A 1 342 ? 15.468 -12.304 -11.889 1.00 90.56 342 GLY A CA 1
ATOM 2675 C C . GLY A 1 342 ? 15.979 -10.883 -11.604 1.00 90.56 342 GLY A C 1
ATOM 2676 O O . GLY A 1 342 ? 16.501 -10.593 -10.515 1.00 90.56 342 GLY A O 1
ATOM 2677 N N . GLY A 1 343 ? 15.849 -10.019 -12.616 1.00 70.31 343 GLY A N 1
ATOM 2678 C CA . GLY A 1 343 ? 16.200 -8.592 -12.580 1.00 70.31 343 GLY A CA 1
ATOM 2679 C C . GLY A 1 343 ? 17.679 -8.216 -12.776 1.00 70.31 343 GLY A C 1
ATOM 2680 O O . GLY A 1 343 ? 18.040 -7.098 -12.401 1.00 70.31 343 GLY A O 1
ATOM 2681 N N . GLU A 1 344 ? 18.522 -9.121 -13.300 1.00 58.47 344 GLU A N 1
ATOM 2682 C CA . GLU A 1 344 ? 19.939 -8.841 -13.643 1.00 58.47 344 GLU A CA 1
ATOM 2683 C C . GLU A 1 344 ? 20.127 -7.966 -14.888 1.00 58.47 344 GLU A C 1
ATOM 2685 O O . GLU A 1 344 ? 19.366 -8.140 -15.867 1.00 58.47 344 GLU A O 1
#

Sequence (344 aa):
MTILVPLLLVVGLFTLVRLTSGIPAPRRVTIAVIGLAMSIVGLPLAFELGRISESYTRDIAEARATERTEAEIAATPSNPAAIEIHDCRDPELDLDQRQRDSLASAGMTRVAMPFGVLLAADDRMPLPYVRQAVAVLAEMLDQDQDGRPDDPALVDLLADHSTAWLAMPVDEEDWEREQLPKLERVLGYDIVIPSWWLDPVSGGPDARGRAVMVEEIHHFITQFGLSRLHPEIFGVDDWTSVIARETVRARCVFWQHPENDCPGRPAEFPGDCRDPNCDAVEFYQQVVVLRAGMEPGWRGIGFPETVEELESLLSEEIKAAIDDPAHHQLRHPLKFDYPTTGGE